Protein AF-A0A6P8YPR0-F1 (afdb_monomer_lite)

Secondary structure (DSSP, 8-state):
------------------------------PPPPP-SS-EE-B---SGGG-BTTB-EEEEEEEEEEETTEEEEEEEEEE-TTSSSEEE-GGGT-TTSPPTTTS-GGGTEEEEEEEE-HHHHHH-TT-EE-HHHHHHHHHHH-PPPTTEEEEEE-S-TTSTT-TTTSS-----S------PPPPPEE-HHHHHHHHHHT-EEEEEESSS-SBPBTBPTTT--HHHHHHHHTT-EEEESB---S---SSSEEEEEE----TT-SEEE-EEEEESSPPPPPHHHHHT-----------------S----

Structure (mmCIF, N/CA/C/O backbone):
data_AF-A0A6P8YPR0-F1
#
_entry.id   AF-A0A6P8YPR0-F1
#
loop_
_atom_site.group_PDB
_atom_site.id
_atom_site.type_symbol
_atom_site.label_atom_id
_atom_site.label_alt_id
_atom_site.label_comp_id
_atom_site.label_asym_id
_atom_site.label_entity_id
_atom_site.label_seq_id
_atom_site.pdbx_PDB_ins_code
_atom_site.Cartn_x
_atom_site.Cartn_y
_atom_site.Cartn_z
_atom_site.occupancy
_atom_site.B_iso_or_equiv
_atom_site.auth_seq_id
_atom_site.auth_comp_id
_atom_site.auth_asym_id
_atom_site.auth_atom_id
_atom_site.pdbx_PDB_model_num
ATOM 1 N N . MET A 1 1 ? -20.653 -89.313 17.704 1.00 40.91 1 MET A N 1
ATOM 2 C CA . MET A 1 1 ? -19.415 -88.944 16.978 1.00 40.91 1 MET A CA 1
ATOM 3 C C . MET A 1 1 ? -19.799 -88.277 15.664 1.00 40.91 1 MET A C 1
ATOM 5 O O . MET A 1 1 ? -20.808 -88.663 15.095 1.00 40.91 1 MET A O 1
ATOM 9 N N . LEU A 1 2 ? -18.978 -87.315 15.232 1.00 34.62 2 LEU A N 1
ATOM 10 C CA . LEU A 1 2 ? -19.110 -86.387 14.093 1.00 34.62 2 LEU A CA 1
ATOM 11 C C . LEU A 1 2 ? -19.888 -85.082 14.338 1.00 34.62 2 LEU A C 1
ATOM 13 O O . LEU A 1 2 ? -21.090 -84.958 14.132 1.00 34.62 2 LEU A O 1
ATOM 17 N N . VAL A 1 3 ? -19.083 -84.093 14.728 1.00 32.84 3 VAL A N 1
ATOM 18 C CA . VAL A 1 3 ? -19.295 -82.645 14.687 1.00 32.84 3 VAL A CA 1
ATOM 19 C C . VAL A 1 3 ? -19.369 -82.176 13.227 1.00 32.84 3 VAL A C 1
ATOM 21 O O . VAL A 1 3 ? -18.512 -82.542 12.423 1.00 32.84 3 VAL A O 1
ATOM 24 N N . LYS A 1 4 ? -20.335 -81.312 12.892 1.00 32.34 4 LYS A N 1
ATOM 25 C CA . LYS A 1 4 ? -20.278 -80.448 11.702 1.00 32.34 4 LYS A CA 1
ATOM 26 C C . LYS A 1 4 ? -20.485 -78.996 12.120 1.00 32.34 4 LYS A C 1
ATOM 28 O O . LYS A 1 4 ? -21.457 -78.657 12.784 1.00 32.34 4 LYS A O 1
ATOM 33 N N . TRP A 1 5 ? -19.506 -78.186 11.743 1.00 34.19 5 TRP A N 1
ATOM 34 C CA . TRP A 1 5 ? -19.363 -76.766 12.022 1.00 34.19 5 TRP A CA 1
ATOM 35 C C . TRP A 1 5 ? -20.338 -75.939 11.176 1.00 34.19 5 TRP A C 1
ATOM 37 O O . TRP A 1 5 ? -20.430 -76.154 9.968 1.00 34.19 5 TRP A O 1
ATOM 47 N N . ALA A 1 6 ? -21.021 -74.973 11.793 1.00 39.88 6 ALA A N 1
ATOM 48 C CA . ALA A 1 6 ? -21.781 -73.939 11.096 1.00 39.88 6 ALA A CA 1
ATOM 49 C C . ALA A 1 6 ? -20.964 -72.636 11.085 1.00 39.88 6 ALA A C 1
ATOM 51 O O . ALA A 1 6 ? -20.666 -72.068 12.134 1.00 39.88 6 ALA A O 1
ATOM 52 N N . LEU A 1 7 ? -20.581 -72.188 9.889 1.00 35.12 7 LEU A N 1
ATOM 53 C CA . LEU A 1 7 ? -19.994 -70.873 9.627 1.00 35.12 7 LEU A CA 1
ATOM 54 C C . LEU A 1 7 ? -21.115 -69.825 9.642 1.00 35.12 7 LEU A C 1
ATOM 56 O O . LEU A 1 7 ? -21.973 -69.831 8.761 1.00 35.12 7 LEU A O 1
ATOM 60 N N . LEU A 1 8 ? -21.106 -68.924 10.627 1.00 35.44 8 LEU A N 1
ATOM 61 C CA . LEU A 1 8 ? -21.977 -67.750 10.650 1.00 35.44 8 LEU A CA 1
ATOM 62 C C . LEU A 1 8 ? -21.239 -66.583 9.977 1.00 35.44 8 LEU A C 1
ATOM 64 O O . LEU A 1 8 ? -20.250 -66.075 10.504 1.00 35.44 8 LEU A O 1
ATOM 68 N N . GLY A 1 9 ? -21.692 -66.189 8.787 1.00 32.72 9 GLY A N 1
ATOM 69 C CA . GLY A 1 9 ? -21.196 -65.004 8.091 1.00 32.72 9 GLY A CA 1
ATOM 70 C C . GLY A 1 9 ? -21.669 -63.727 8.785 1.00 32.72 9 GLY A C 1
ATOM 71 O O . GLY A 1 9 ? -22.869 -63.501 8.911 1.00 32.72 9 GLY A O 1
ATOM 72 N N . LEU A 1 10 ? -20.731 -62.883 9.221 1.00 33.06 10 LEU A N 1
ATOM 73 C CA . LEU A 1 10 ? -21.029 -61.521 9.662 1.00 33.06 10 LEU A CA 1
ATOM 74 C C . LEU A 1 10 ? -21.180 -60.621 8.425 1.00 33.06 10 LEU A C 1
ATOM 76 O O . LEU A 1 10 ? -20.201 -60.308 7.749 1.00 33.06 10 LEU A O 1
ATOM 80 N N . SER A 1 11 ? -22.403 -60.186 8.132 1.00 32.81 11 SER A N 1
ATOM 81 C CA . SER A 1 11 ? -22.661 -59.093 7.194 1.00 32.81 11 SER A CA 1
ATOM 82 C C . SER A 1 11 ? -22.346 -57.754 7.871 1.00 32.81 11 SER A C 1
ATOM 84 O O . SER A 1 11 ? -23.050 -57.352 8.799 1.00 32.81 11 SER A O 1
ATOM 86 N N . LEU A 1 12 ? -21.311 -57.047 7.408 1.00 34.97 12 LEU A N 1
ATOM 87 C CA . LEU A 1 12 ? -21.077 -55.644 7.764 1.00 34.97 12 LEU A CA 1
ATOM 88 C C . LEU A 1 12 ? -22.171 -54.779 7.114 1.00 34.97 12 LEU A C 1
ATOM 90 O O . LEU A 1 12 ? -22.138 -54.514 5.913 1.00 34.97 12 LEU A O 1
ATOM 94 N N . GLY A 1 13 ? -23.151 -54.341 7.902 1.00 32.22 13 GLY A N 1
ATOM 95 C CA . GLY A 1 13 ? -24.084 -53.297 7.488 1.00 32.22 13 GLY A CA 1
ATOM 96 C C . GLY A 1 13 ? -23.375 -51.944 7.458 1.00 32.22 13 GLY A C 1
ATOM 97 O O . GLY A 1 13 ? -22.911 -51.468 8.492 1.00 32.22 13 GLY A O 1
ATOM 98 N N . LEU A 1 14 ? -23.289 -51.312 6.283 1.00 35.06 14 LEU A N 1
ATOM 99 C CA . LEU A 1 14 ? -22.909 -49.903 6.178 1.00 35.06 14 LEU A CA 1
ATOM 100 C C . LEU A 1 14 ? -24.002 -49.040 6.827 1.00 35.06 14 LEU A C 1
ATOM 102 O O . LEU A 1 14 ? -25.058 -48.823 6.234 1.00 35.06 14 LEU A O 1
ATOM 106 N N . LEU A 1 15 ? -23.735 -48.495 8.017 1.00 30.42 15 LEU A N 1
ATOM 107 C CA . LEU A 1 15 ? -24.476 -47.339 8.515 1.00 30.42 15 LEU A CA 1
ATOM 108 C C . LEU A 1 15 ? -24.083 -46.120 7.667 1.00 30.42 15 LEU A C 1
ATOM 110 O O . LEU A 1 15 ? -22.978 -45.588 7.785 1.00 30.42 15 LEU A O 1
ATOM 114 N N . ARG A 1 16 ? -24.996 -45.665 6.804 1.00 35.00 16 ARG A N 1
ATOM 115 C CA . ARG A 1 16 ? -24.941 -44.313 6.240 1.00 35.00 16 ARG A CA 1
ATOM 116 C C . ARG A 1 16 ? -25.175 -43.322 7.380 1.00 35.00 16 ARG A C 1
ATOM 118 O O . ARG A 1 16 ? -26.275 -43.250 7.915 1.00 35.00 16 ARG A O 1
ATOM 125 N N . VAL A 1 17 ? -24.150 -42.554 7.738 1.00 34.22 17 VAL A N 1
ATOM 126 C CA . VAL A 1 17 ? -24.320 -41.343 8.546 1.00 34.22 17 VAL A CA 1
ATOM 127 C C . VAL A 1 17 ? -24.896 -40.270 7.626 1.00 34.22 17 VAL A C 1
ATOM 129 O O . VAL A 1 17 ? -24.197 -39.718 6.778 1.00 34.22 17 VAL A O 1
ATOM 132 N N . GLU A 1 18 ? -26.193 -40.010 7.754 1.00 34.62 18 GLU A N 1
ATOM 133 C CA . GLU A 1 18 ? -26.829 -38.834 7.167 1.00 34.62 18 GLU A CA 1
ATOM 134 C C . GLU A 1 18 ? -26.351 -37.597 7.936 1.00 34.62 18 GLU A C 1
ATOM 136 O O . GLU A 1 18 ? -26.588 -37.454 9.136 1.00 34.62 18 GLU A O 1
ATOM 141 N N . ALA A 1 19 ? -25.624 -36.712 7.251 1.00 37.22 19 ALA A N 1
ATOM 142 C CA . ALA A 1 19 ? -25.196 -35.438 7.805 1.00 37.22 19 ALA A CA 1
ATOM 143 C C . ALA A 1 19 ? -26.434 -34.589 8.133 1.00 37.22 19 ALA A C 1
ATOM 145 O O . ALA A 1 19 ? -27.104 -34.057 7.244 1.00 37.22 19 ALA A O 1
ATOM 146 N N . GLY A 1 20 ? -26.748 -34.478 9.424 1.00 30.84 20 GLY A N 1
ATOM 147 C CA . GLY A 1 20 ? -27.822 -33.632 9.922 1.00 30.84 20 GLY A CA 1
ATOM 148 C C . GLY A 1 20 ? -27.605 -32.179 9.505 1.00 30.84 20 GLY A C 1
ATOM 149 O O . GLY A 1 20 ? -26.600 -31.558 9.850 1.00 30.84 20 GLY A O 1
ATOM 150 N N . ARG A 1 21 ? -28.575 -31.620 8.774 1.00 41.25 21 ARG A N 1
ATOM 151 C CA . ARG A 1 21 ? -28.693 -30.178 8.535 1.00 41.25 21 ARG A CA 1
ATOM 152 C C . ARG A 1 21 ? -28.941 -29.480 9.873 1.00 41.25 21 ARG A C 1
ATOM 154 O O . ARG A 1 21 ? -30.081 -29.381 10.323 1.00 41.25 21 ARG A O 1
ATOM 161 N N . GLY A 1 22 ? -27.875 -28.997 10.504 1.00 32.72 22 GLY A N 1
ATOM 162 C CA . GLY A 1 22 ? -27.975 -28.067 11.622 1.00 32.72 22 GLY A CA 1
ATOM 163 C C . GLY A 1 22 ? -28.687 -26.796 11.162 1.00 32.72 22 GLY A C 1
ATOM 164 O O . GLY A 1 22 ? -28.204 -26.095 10.274 1.00 32.72 22 GLY A O 1
ATOM 165 N N . ARG A 1 23 ? -29.858 -26.512 11.740 1.00 39.75 23 ARG A N 1
ATOM 166 C CA . ARG A 1 23 ? -30.538 -25.223 11.581 1.00 39.75 23 ARG A CA 1
ATOM 167 C C . ARG A 1 23 ? -29.733 -24.175 12.349 1.00 39.75 23 ARG A C 1
ATOM 169 O O . ARG A 1 23 ? -29.888 -24.046 13.558 1.00 39.75 23 ARG A O 1
ATOM 176 N N . GLY A 1 24 ? -28.845 -23.473 11.652 1.00 34.62 24 GLY A N 1
ATOM 177 C CA . GLY A 1 24 ? -28.245 -22.247 12.169 1.00 34.62 24 GLY A CA 1
ATOM 178 C C . GLY A 1 24 ? -29.317 -21.167 12.322 1.00 34.62 24 GLY A C 1
ATOM 179 O O . GLY A 1 24 ? -30.191 -21.040 11.463 1.00 34.62 24 GLY A O 1
ATOM 180 N N . SER A 1 25 ? -29.259 -20.411 13.420 1.00 32.41 25 SER A N 1
ATOM 181 C CA . SER A 1 25 ? -30.021 -19.170 13.597 1.00 32.41 25 SER A CA 1
ATOM 182 C C . SER A 1 25 ? -29.860 -18.260 12.374 1.00 32.41 25 SER A C 1
ATOM 184 O O .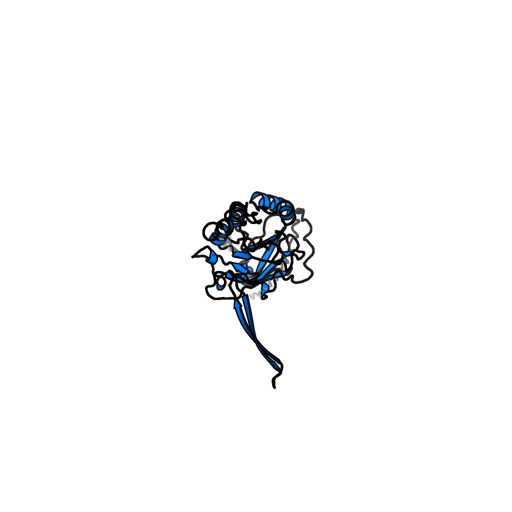 SER A 1 25 ? -28.772 -18.240 11.791 1.00 32.41 25 SER A O 1
ATOM 186 N N . PRO A 1 26 ? -30.892 -17.488 11.985 1.00 32.72 26 PRO A N 1
ATOM 187 C CA . PRO A 1 26 ? -30.780 -16.569 10.866 1.00 32.72 26 PRO A CA 1
ATOM 188 C C . PRO A 1 26 ? -29.752 -15.499 11.233 1.00 32.72 26 PRO A C 1
ATOM 190 O O . PRO A 1 26 ? -30.026 -14.593 12.018 1.00 32.72 26 PRO A O 1
ATOM 193 N N . SER A 1 27 ? -28.542 -15.622 10.687 1.00 39.00 27 SER A N 1
ATOM 194 C CA . SER A 1 27 ? -27.650 -14.481 10.602 1.00 39.00 27 SER A CA 1
ATOM 195 C C . SER A 1 27 ? -28.372 -13.469 9.724 1.00 39.00 27 SER A C 1
ATOM 197 O O . SER A 1 27 ? -28.799 -13.784 8.613 1.00 39.00 27 SER A O 1
ATOM 199 N N . THR A 1 28 ? -28.556 -12.253 10.225 1.00 35.72 28 THR A N 1
ATOM 200 C CA . THR A 1 28 ? -28.900 -11.101 9.394 1.00 35.72 28 THR A CA 1
ATOM 201 C C . THR A 1 28 ? -27.702 -10.830 8.492 1.00 35.72 28 THR A C 1
ATOM 203 O O . THR A 1 28 ? -26.866 -9.972 8.765 1.00 35.72 28 THR A O 1
ATOM 206 N N . THR A 1 29 ? -27.550 -11.659 7.465 1.00 39.34 29 THR A N 1
ATOM 207 C CA . THR A 1 29 ? -26.548 -11.496 6.430 1.00 39.34 29 THR A CA 1
ATOM 208 C C . THR A 1 29 ? -27.110 -10.463 5.479 1.00 39.34 29 THR A C 1
ATOM 210 O O . THR A 1 29 ? -27.992 -10.746 4.672 1.00 39.34 29 THR A O 1
ATOM 213 N N . THR A 1 30 ? -26.606 -9.236 5.593 1.00 41.53 30 THR A N 1
ATOM 214 C CA . THR A 1 30 ? -26.617 -8.310 4.464 1.00 41.53 30 THR A CA 1
ATOM 215 C C . THR A 1 30 ? -26.151 -9.101 3.236 1.00 41.53 30 THR A C 1
ATOM 217 O O . THR A 1 30 ? -25.100 -9.748 3.323 1.00 41.53 30 THR A O 1
ATOM 220 N N . PRO A 1 31 ? -26.931 -9.141 2.140 1.00 44.56 31 PRO A N 1
ATOM 221 C CA . PRO A 1 31 ? -26.568 -9.927 0.972 1.00 44.56 31 PRO A CA 1
ATOM 222 C C . PRO A 1 31 ? -25.177 -9.508 0.498 1.00 44.56 31 PRO A C 1
ATOM 224 O O . PRO A 1 31 ? -24.861 -8.316 0.453 1.00 44.56 31 PRO A O 1
ATOM 227 N N . ALA A 1 32 ? -24.331 -10.499 0.205 1.00 54.94 32 ALA A N 1
ATOM 228 C CA . ALA A 1 32 ? -23.000 -10.237 -0.315 1.00 54.94 32 ALA A CA 1
ATOM 229 C C . ALA A 1 32 ? -23.128 -9.388 -1.593 1.00 54.94 32 ALA A C 1
ATOM 231 O O . ALA A 1 32 ? -24.003 -9.674 -2.418 1.00 54.94 32 ALA A O 1
ATOM 232 N N . PRO A 1 33 ? -22.306 -8.339 -1.753 1.00 58.00 33 PRO A N 1
ATOM 233 C CA . PRO A 1 33 ? -22.345 -7.519 -2.953 1.00 58.00 33 PRO A CA 1
ATOM 234 C C . PRO A 1 33 ? -22.094 -8.384 -4.198 1.00 58.00 33 PRO A C 1
ATOM 236 O O . PRO A 1 33 ? -21.414 -9.414 -4.104 1.00 58.00 33 PRO A O 1
ATOM 239 N N . PRO A 1 34 ? -22.655 -7.996 -5.357 1.00 59.59 34 PRO A N 1
ATOM 240 C CA . PRO A 1 34 ? -22.493 -8.760 -6.581 1.00 59.59 34 PRO A CA 1
ATOM 241 C C . PRO A 1 34 ? -21.001 -8.914 -6.918 1.00 59.59 34 PRO A C 1
ATOM 243 O O . PRO A 1 34 ? -20.215 -7.988 -6.694 1.00 59.59 34 PRO A O 1
ATOM 246 N N . PRO A 1 35 ? -20.590 -10.083 -7.435 1.00 66.25 35 PRO A N 1
ATOM 247 C CA . PRO A 1 35 ? -19.204 -10.313 -7.802 1.00 66.25 35 PRO A CA 1
ATOM 248 C C . PRO A 1 35 ? -18.761 -9.321 -8.890 1.00 66.25 35 PRO A C 1
ATOM 250 O O . PRO A 1 35 ? -19.512 -9.039 -9.821 1.00 66.25 35 PRO A O 1
ATOM 253 N N . LEU A 1 36 ? -17.518 -8.835 -8.792 1.00 74.56 36 LEU A N 1
ATOM 254 C CA . LEU A 1 36 ? -16.825 -8.127 -9.869 1.00 74.56 36 LEU A CA 1
ATOM 255 C C . LEU A 1 36 ? -16.991 -8.870 -11.214 1.00 74.56 36 LEU A C 1
ATOM 257 O O . LEU A 1 36 ? -16.832 -10.096 -11.250 1.00 74.56 36 LEU A O 1
ATOM 261 N N . PRO A 1 37 ? -17.235 -8.145 -12.324 1.00 76.06 37 PRO A N 1
ATOM 262 C CA . PRO A 1 37 ? -17.469 -8.728 -13.652 1.00 76.06 37 PRO A CA 1
ATOM 263 C C . PRO A 1 37 ? -16.225 -9.405 -14.256 1.00 76.06 37 PRO A C 1
ATOM 265 O O . PRO A 1 37 ? -16.311 -10.087 -15.274 1.00 76.06 37 PRO A O 1
ATOM 268 N N . GLY A 1 38 ? -15.062 -9.225 -13.631 1.00 85.88 38 GLY A N 1
ATOM 269 C CA . GLY A 1 38 ? -13.781 -9.801 -14.009 1.00 85.88 38 GLY A CA 1
ATOM 270 C C . GLY A 1 38 ? -12.667 -9.249 -13.117 1.00 85.88 38 GLY A C 1
ATOM 271 O O . GLY A 1 38 ? -12.950 -8.527 -12.157 1.00 85.88 38 GLY A O 1
ATOM 272 N N . PRO A 1 39 ? -11.398 -9.585 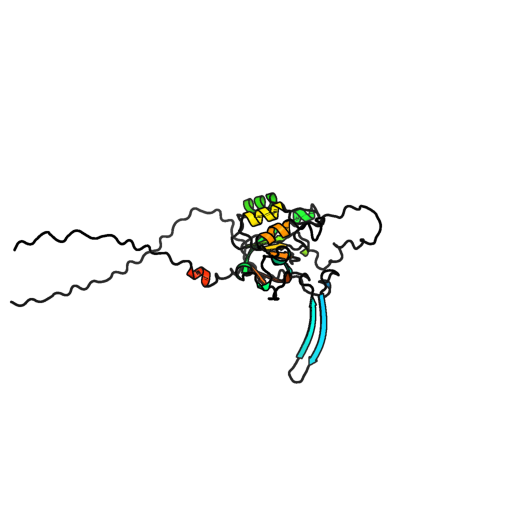-13.401 1.00 92.06 39 PRO A N 1
ATOM 273 C CA . PRO A 1 39 ? -10.270 -8.957 -12.730 1.00 92.06 39 PRO A CA 1
ATOM 274 C C . PRO A 1 39 ? -10.263 -7.440 -12.971 1.00 92.06 39 PRO A C 1
ATOM 276 O O . PRO A 1 39 ? -10.380 -6.997 -14.113 1.00 92.06 39 PRO A O 1
ATOM 279 N N . VAL A 1 40 ? -10.099 -6.657 -11.907 1.00 94.00 40 VAL A N 1
ATOM 280 C CA . VAL A 1 40 ? -9.974 -5.195 -11.958 1.00 94.00 40 VAL A CA 1
ATOM 281 C C . VAL A 1 40 ? -8.529 -4.831 -11.654 1.00 94.00 40 VAL A C 1
ATOM 283 O O . VAL A 1 40 ? -7.994 -5.202 -10.612 1.00 94.00 40 VAL A O 1
ATOM 286 N N . ASP A 1 41 ? -7.882 -4.129 -12.576 1.00 94.56 41 ASP A N 1
ATOM 287 C CA . ASP A 1 41 ? -6.516 -3.652 -12.391 1.00 94.56 41 ASP A CA 1
ATOM 288 C C . ASP A 1 41 ? -6.512 -2.363 -11.567 1.00 94.56 41 ASP A C 1
ATOM 290 O O . ASP A 1 41 ? -7.114 -1.372 -11.975 1.00 94.56 41 ASP A O 1
ATOM 294 N N . LEU A 1 42 ? -5.835 -2.389 -10.418 1.00 95.50 42 LEU A N 1
ATOM 295 C CA . LEU A 1 42 ? -5.715 -1.259 -9.487 1.00 95.50 42 LEU A CA 1
ATOM 296 C C . LEU A 1 42 ? -4.353 -0.566 -9.612 1.00 95.50 42 LEU A C 1
ATOM 298 O O . LEU A 1 42 ? -3.874 0.076 -8.677 1.00 95.50 42 LEU A O 1
ATOM 302 N N . THR A 1 43 ? -3.689 -0.748 -10.751 1.00 93.25 43 THR A N 1
ATOM 303 C CA . THR A 1 43 ? -2.317 -0.300 -10.980 1.00 93.25 43 THR A CA 1
ATOM 304 C C . THR A 1 43 ? -2.301 0.871 -11.948 1.00 93.25 43 THR A C 1
ATOM 306 O O . THR A 1 43 ? -2.798 0.771 -13.069 1.00 93.25 43 THR A O 1
ATOM 309 N N . LEU A 1 44 ? -1.658 1.967 -11.556 1.00 88.62 44 LEU A N 1
ATOM 310 C CA . LEU A 1 44 ? -1.359 3.060 -12.471 1.00 88.62 44 LEU A CA 1
ATOM 311 C C . LEU A 1 44 ? -0.312 2.613 -13.494 1.00 88.62 44 LEU A C 1
ATOM 313 O O . LEU A 1 44 ? 0.657 1.927 -13.158 1.00 88.62 44 LEU A O 1
ATOM 317 N N . ALA A 1 45 ? -0.473 3.052 -14.742 1.00 85.38 45 ALA A N 1
ATOM 318 C CA . ALA A 1 45 ? 0.526 2.812 -15.773 1.00 85.38 45 ALA A CA 1
ATOM 319 C C . ALA A 1 45 ? 1.894 3.358 -15.328 1.00 85.38 45 ALA A C 1
ATOM 321 O O . ALA A 1 45 ? 2.033 4.526 -14.956 1.00 85.38 45 ALA A O 1
ATOM 322 N N . LEU A 1 46 ? 2.915 2.501 -15.375 1.00 83.62 46 LEU A N 1
ATOM 323 C CA . LEU A 1 46 ? 4.293 2.907 -15.142 1.00 83.62 46 LEU A CA 1
ATOM 324 C C . LEU A 1 46 ? 4.844 3.507 -16.442 1.00 83.62 46 LEU A C 1
ATOM 326 O O . LEU A 1 46 ? 5.383 2.804 -17.295 1.00 83.62 46 LEU A O 1
ATOM 330 N N . ASP A 1 47 ? 4.635 4.808 -16.618 1.00 74.62 47 ASP A N 1
ATOM 331 C CA . ASP A 1 47 ? 5.063 5.581 -17.783 1.00 74.62 47 ASP A CA 1
ATOM 332 C C . ASP A 1 47 ? 6.079 6.671 -17.397 1.00 74.62 47 ASP A C 1
ATOM 334 O O . ASP A 1 47 ? 6.447 6.827 -16.234 1.00 74.62 47 ASP A O 1
ATOM 338 N N . ARG A 1 48 ? 6.547 7.472 -18.362 1.00 64.25 48 ARG A N 1
ATOM 339 C CA . ARG A 1 48 ? 7.497 8.569 -18.080 1.00 64.25 48 ARG A CA 1
ATOM 340 C C . ARG A 1 48 ? 6.951 9.600 -17.074 1.00 64.25 48 ARG A C 1
ATOM 342 O O . ARG A 1 48 ? 7.743 10.253 -16.399 1.00 64.25 48 ARG A O 1
ATOM 349 N N . ASN A 1 49 ? 5.630 9.705 -16.923 1.00 62.50 49 ASN A N 1
ATOM 350 C CA . ASN A 1 49 ? 4.947 10.583 -15.968 1.00 62.50 49 ASN A CA 1
ATOM 351 C C . ASN A 1 49 ? 4.752 9.917 -14.591 1.00 62.50 49 ASN A C 1
ATOM 353 O O . ASN A 1 49 ? 4.304 10.566 -13.640 1.00 62.50 49 ASN A O 1
ATOM 357 N N . ALA A 1 50 ? 5.119 8.640 -14.449 1.00 63.28 50 ALA A N 1
ATOM 358 C CA . ALA A 1 50 ? 5.343 7.972 -13.170 1.00 63.28 50 ALA A CA 1
ATOM 359 C C . ALA A 1 50 ? 6.556 8.498 -12.410 1.00 63.28 50 ALA A C 1
ATOM 361 O O . ALA A 1 50 ? 6.713 8.183 -11.231 1.00 63.28 50 ALA A O 1
ATOM 362 N N . SER A 1 51 ? 7.367 9.332 -13.064 1.00 58.44 51 SER A N 1
ATOM 363 C CA . SER A 1 51 ? 8.555 9.916 -12.478 1.00 58.44 51 SER A CA 1
ATOM 364 C C . SER A 1 51 ? 8.256 11.128 -11.587 1.00 58.44 51 SER A C 1
ATOM 366 O O . SER A 1 51 ? 7.491 12.042 -11.906 1.00 58.44 51 SER A O 1
ATOM 368 N N . SER A 1 52 ? 8.913 11.154 -10.436 1.00 64.44 52 SER A N 1
ATOM 369 C CA . SER A 1 52 ? 9.235 12.390 -9.727 1.00 64.44 52 SER A CA 1
ATOM 370 C C . SER A 1 52 ? 10.754 12.511 -9.622 1.00 64.44 52 SER A C 1
ATOM 372 O O . SER A 1 52 ? 11.432 11.496 -9.787 1.00 64.44 52 SER A O 1
ATOM 374 N N . PRO A 1 53 ? 11.314 13.697 -9.325 1.00 59.66 53 PRO A N 1
ATOM 375 C CA . PRO A 1 53 ? 12.750 13.814 -9.063 1.00 59.66 53 PRO A CA 1
ATOM 376 C C . PRO A 1 53 ? 13.248 12.820 -7.998 1.00 59.66 53 PRO A C 1
ATOM 378 O O . PRO A 1 53 ? 14.359 12.317 -8.100 1.00 59.66 53 PRO A O 1
ATOM 381 N N . GLU A 1 54 ? 12.399 12.482 -7.022 1.00 64.38 54 GLU A N 1
ATOM 382 C CA . GLU A 1 54 ? 12.690 11.524 -5.945 1.00 64.38 54 GLU A CA 1
ATOM 383 C C . GLU A 1 54 ? 12.384 10.061 -6.328 1.00 64.38 54 GLU A C 1
ATOM 385 O O . GLU A 1 54 ? 12.849 9.127 -5.682 1.00 64.38 54 GLU A O 1
ATOM 390 N N . GLN A 1 55 ? 11.589 9.838 -7.377 1.00 74.75 55 GLN A N 1
ATOM 391 C CA . GLN A 1 55 ? 11.116 8.520 -7.811 1.00 74.75 55 GLN A CA 1
ATOM 392 C C . GLN A 1 55 ? 11.205 8.415 -9.340 1.00 74.75 55 GLN A C 1
ATOM 394 O O . GLN A 1 55 ? 10.173 8.382 -10.012 1.00 74.75 55 GLN A O 1
ATOM 399 N N . PRO A 1 56 ? 12.414 8.446 -9.926 1.00 78.12 56 PRO A N 1
ATOM 400 C CA . PRO A 1 56 ? 12.570 8.450 -11.373 1.00 78.12 56 PRO A CA 1
ATOM 401 C C . PRO A 1 56 ? 12.093 7.135 -11.996 1.00 78.12 56 PRO A C 1
ATOM 403 O O . PRO A 1 56 ? 12.315 6.055 -11.451 1.00 78.12 56 PRO A O 1
ATOM 406 N N . PHE A 1 57 ? 11.497 7.236 -13.181 1.00 84.50 57 PHE A N 1
ATOM 407 C CA . PHE A 1 57 ? 11.271 6.110 -14.078 1.00 84.50 57 PHE A CA 1
ATOM 408 C C . PHE A 1 57 ? 11.579 6.549 -15.504 1.00 84.50 57 PHE A C 1
ATOM 410 O O . PHE A 1 57 ? 11.028 7.535 -15.998 1.00 84.50 57 PHE A O 1
ATOM 417 N N . THR A 1 58 ? 12.472 5.824 -16.165 1.00 85.81 58 THR A N 1
ATOM 418 C CA . THR A 1 58 ? 12.844 6.066 -17.554 1.00 85.81 58 THR A CA 1
ATOM 419 C C . THR A 1 58 ? 12.806 4.766 -18.334 1.00 85.81 58 THR A C 1
ATOM 421 O O . THR A 1 58 ? 13.171 3.702 -17.840 1.00 85.81 58 THR A O 1
ATOM 424 N N . VAL A 1 59 ? 12.361 4.869 -19.583 1.00 86.50 59 VAL A N 1
ATOM 425 C CA . VAL A 1 59 ? 12.397 3.775 -20.554 1.00 86.50 59 VAL A CA 1
ATOM 426 C C . VAL A 1 59 ? 13.030 4.302 -21.827 1.00 86.50 59 VAL A C 1
ATOM 428 O O . VAL A 1 59 ? 12.549 5.278 -22.422 1.00 86.50 59 VAL A O 1
ATOM 431 N N . THR A 1 60 ? 14.094 3.631 -22.242 1.00 88.94 60 THR A N 1
ATOM 432 C CA . THR A 1 60 ? 14.825 3.879 -23.477 1.00 88.94 60 THR A CA 1
ATOM 433 C C . THR A 1 60 ? 14.559 2.721 -24.423 1.00 88.94 60 THR A C 1
ATOM 435 O O . THR A 1 60 ? 14.864 1.571 -24.116 1.00 88.94 60 THR A O 1
ATOM 438 N N . LYS A 1 61 ? 13.970 3.025 -25.581 1.00 88.94 61 LYS A N 1
ATOM 439 C CA . LYS A 1 61 ? 13.859 2.072 -26.685 1.00 88.94 61 LYS A CA 1
ATOM 440 C C . LYS A 1 61 ? 15.259 1.876 -27.267 1.00 88.94 61 LYS A C 1
ATOM 442 O O . LYS A 1 61 ? 15.844 2.847 -27.738 1.00 88.94 61 LYS A O 1
ATOM 447 N N . ASN A 1 62 ? 15.774 0.652 -27.234 1.00 89.44 62 ASN A N 1
ATOM 448 C CA . ASN A 1 62 ? 17.112 0.351 -27.741 1.00 89.44 62 ASN A CA 1
ATOM 449 C C . ASN A 1 62 ? 17.047 0.069 -29.246 1.00 89.44 62 ASN A C 1
ATOM 451 O O . ASN A 1 62 ? 17.698 0.748 -30.032 1.00 89.44 62 ASN A O 1
ATOM 455 N N . ALA A 1 63 ? 16.210 -0.887 -29.658 1.00 91.94 63 ALA A N 1
ATOM 456 C CA . ALA A 1 63 ? 15.963 -1.198 -31.062 1.00 91.94 63 ALA A CA 1
ATOM 457 C C . ALA A 1 63 ? 14.572 -1.814 -31.237 1.00 91.94 63 ALA A C 1
ATOM 459 O O . ALA A 1 63 ? 14.128 -2.589 -30.393 1.00 91.94 63 ALA A O 1
ATOM 460 N N . SER A 1 64 ? 13.898 -1.520 -32.349 1.00 94.06 64 SER A N 1
ATOM 461 C CA . SER A 1 64 ? 12.826 -2.395 -32.832 1.00 94.06 64 SER A CA 1
ATOM 462 C C . SER A 1 64 ? 12.870 -2.485 -34.343 1.00 94.06 64 SER A C 1
ATOM 464 O O . SER A 1 64 ? 12.920 -1.450 -35.010 1.00 94.06 64 SER A O 1
ATOM 466 N N . ALA A 1 65 ? 12.846 -3.704 -34.864 1.00 94.81 65 ALA A N 1
ATOM 467 C CA . ALA A 1 65 ? 12.939 -3.965 -36.290 1.00 94.81 65 ALA A CA 1
ATOM 468 C C . ALA A 1 65 ? 12.284 -5.304 -36.644 1.00 94.81 65 ALA A C 1
ATOM 470 O O . ALA A 1 65 ? 12.250 -6.237 -35.835 1.00 94.81 65 ALA A O 1
ATOM 471 N N . TRP A 1 66 ? 11.799 -5.390 -37.881 1.00 95.56 66 TRP A N 1
ATOM 472 C CA . TRP A 1 66 ? 11.480 -6.658 -38.527 1.00 95.56 66 TRP A CA 1
ATOM 473 C C . TRP A 1 66 ? 12.781 -7.291 -39.021 1.00 95.56 66 TRP A C 1
ATOM 475 O O . TRP A 1 66 ? 13.510 -6.670 -39.791 1.00 95.56 66 TRP A O 1
ATOM 485 N N . GLY A 1 67 ? 13.078 -8.497 -38.548 1.00 91.81 67 GLY A N 1
ATOM 486 C CA . GLY A 1 67 ? 14.172 -9.327 -39.042 1.00 91.81 67 GLY A CA 1
ATOM 487 C C . GLY A 1 67 ? 13.651 -10.564 -39.768 1.00 91.81 67 GLY A C 1
ATOM 488 O O . GLY A 1 67 ? 12.444 -10.769 -39.890 1.00 91.81 67 GLY A O 1
ATOM 489 N N . GLU A 1 68 ? 14.578 -11.419 -40.194 1.00 93.88 68 GLU A N 1
ATOM 490 C CA . GLU A 1 68 ? 14.299 -12.703 -40.857 1.00 93.88 68 GLU A CA 1
ATOM 491 C C . GLU A 1 68 ? 13.297 -13.581 -40.083 1.00 93.88 68 GLU A C 1
ATOM 493 O O . GLU A 1 68 ? 12.462 -14.251 -40.682 1.00 93.88 68 GLU A O 1
ATOM 498 N N . PHE A 1 69 ? 13.318 -13.513 -38.747 1.00 92.31 69 PHE A N 1
ATOM 499 C CA . PHE A 1 69 ? 12.457 -14.304 -37.856 1.00 92.31 69 PHE A CA 1
ATOM 500 C C . PHE A 1 69 ? 11.271 -13.520 -37.270 1.00 92.31 69 PHE A C 1
ATOM 502 O O . PHE A 1 69 ? 10.639 -13.968 -36.314 1.00 92.31 69 PHE A O 1
ATOM 509 N N . GLY A 1 70 ? 10.962 -12.344 -37.823 1.00 95.25 70 GLY A N 1
ATOM 510 C CA . GLY A 1 70 ? 9.830 -11.517 -37.408 1.00 95.25 70 GLY A CA 1
ATOM 511 C C . GLY A 1 70 ? 10.213 -10.282 -36.591 1.00 95.25 70 GLY A C 1
ATOM 512 O O . GLY A 1 70 ? 11.335 -9.776 -36.656 1.00 95.25 70 GLY A O 1
ATOM 513 N N . TRP A 1 71 ? 9.235 -9.741 -35.864 1.00 94.44 71 TRP A N 1
ATOM 514 C CA . TRP A 1 71 ? 9.385 -8.495 -35.113 1.00 94.44 71 TRP A CA 1
ATOM 515 C C . TRP A 1 71 ? 10.168 -8.698 -33.817 1.00 94.44 71 TRP A C 1
ATOM 517 O O . TRP A 1 71 ? 9.816 -9.533 -32.984 1.00 94.44 71 TRP A O 1
ATOM 527 N N . THR A 1 72 ? 11.181 -7.861 -33.606 1.00 94.25 72 THR A N 1
ATOM 528 C CA . THR A 1 72 ? 11.916 -7.784 -32.342 1.00 94.25 72 THR A CA 1
ATOM 529 C C . THR A 1 72 ? 11.856 -6.369 -31.789 1.00 94.25 72 THR A C 1
ATOM 531 O O . THR A 1 72 ? 11.863 -5.389 -32.535 1.00 94.25 72 THR A O 1
ATOM 534 N N . SER A 1 73 ? 11.782 -6.249 -30.464 1.00 93.31 73 SER A N 1
ATOM 535 C CA . SER A 1 73 ? 11.847 -4.967 -29.772 1.00 93.31 73 SER A CA 1
ATOM 536 C C . SER A 1 73 ? 12.582 -5.123 -28.450 1.00 93.31 73 SER A C 1
ATOM 538 O O . SER A 1 73 ? 12.204 -5.945 -27.619 1.00 93.31 73 SER A O 1
ATOM 540 N N . THR A 1 74 ? 13.611 -4.312 -28.244 1.00 93.69 74 THR A N 1
ATOM 541 C CA . THR A 1 74 ? 14.413 -4.274 -27.024 1.00 93.69 74 THR A CA 1
ATOM 542 C C . THR A 1 74 ? 14.366 -2.880 -26.413 1.00 93.69 74 THR A C 1
ATOM 544 O O . THR A 1 74 ? 14.345 -1.858 -27.106 1.00 93.69 74 THR A O 1
ATOM 547 N N . GLN A 1 75 ? 14.338 -2.831 -25.086 1.00 92.19 75 GLN A N 1
ATOM 548 C CA . GLN A 1 75 ? 14.305 -1.590 -24.324 1.00 92.19 75 GLN A CA 1
ATOM 549 C C . GLN A 1 75 ? 15.033 -1.770 -22.996 1.00 92.19 75 GLN A C 1
ATOM 551 O O . GLN A 1 75 ? 15.043 -2.865 -22.434 1.00 92.19 75 GLN A O 1
ATOM 556 N N . THR A 1 76 ? 15.604 -0.682 -22.495 1.00 92.06 76 THR A N 1
ATOM 557 C CA . THR A 1 76 ? 16.178 -0.594 -21.153 1.00 92.06 76 THR A CA 1
ATOM 558 C C . THR A 1 76 ? 15.295 0.308 -20.308 1.00 92.06 76 THR A C 1
ATOM 560 O O . THR A 1 76 ? 14.924 1.397 -20.745 1.00 92.06 76 THR A O 1
ATOM 563 N N . SER A 1 77 ? 14.984 -0.116 -19.087 1.00 88.69 77 SER A N 1
ATOM 564 C CA . SER A 1 77 ? 14.280 0.709 -18.107 1.00 88.69 77 SER A CA 1
ATOM 565 C C . SER A 1 77 ? 15.132 0.935 -16.863 1.00 88.69 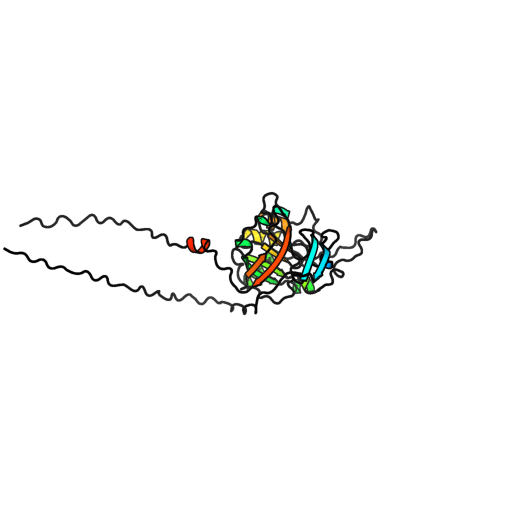77 SER A C 1
ATOM 567 O O . SER A 1 77 ? 15.756 -0.005 -16.373 1.00 88.69 77 SER A O 1
ATOM 569 N N . CYS A 1 78 ? 15.106 2.150 -16.321 1.00 88.00 78 CYS A N 1
ATOM 570 C CA . CYS A 1 78 ? 15.647 2.481 -15.006 1.00 88.00 78 CYS A CA 1
ATOM 571 C C . CYS A 1 78 ? 14.502 2.994 -14.129 1.00 88.00 78 CYS A C 1
ATOM 573 O O . CYS A 1 78 ? 13.727 3.844 -14.565 1.00 88.00 78 CYS A O 1
ATOM 575 N N . SER A 1 79 ? 14.367 2.463 -12.916 1.00 86.56 79 SER A N 1
ATOM 576 C CA . SER A 1 79 ? 13.249 2.775 -12.026 1.00 86.56 79 SER A CA 1
ATOM 577 C C . SER A 1 79 ? 13.717 2.894 -10.587 1.00 86.56 79 SER A C 1
ATOM 579 O O . SER A 1 79 ? 14.438 2.027 -10.097 1.00 86.56 79 SER A O 1
ATOM 581 N N . SER A 1 80 ? 13.218 3.905 -9.881 1.00 87.56 80 SER A N 1
ATOM 582 C CA . SER A 1 80 ? 13.101 3.837 -8.427 1.00 87.56 80 SER A CA 1
ATOM 583 C C . SER A 1 80 ? 12.135 2.718 -8.047 1.00 87.56 80 SER A C 1
ATOM 585 O O . SER A 1 80 ? 11.151 2.467 -8.751 1.00 87.56 80 SER A O 1
ATOM 587 N N . GLY A 1 81 ? 12.384 2.069 -6.910 1.00 87.12 81 GLY A N 1
ATOM 588 C CA . GLY A 1 81 ? 11.454 1.085 -6.364 1.00 87.12 81 GLY A CA 1
ATOM 589 C C . GLY A 1 81 ? 10.113 1.691 -5.918 1.00 87.12 81 GLY A C 1
ATOM 590 O O . GLY A 1 81 ? 9.155 0.955 -5.723 1.00 87.12 81 GLY A O 1
ATOM 591 N N . GLN A 1 82 ? 10.028 3.021 -5.804 1.00 89.38 82 GLN A N 1
ATOM 592 C CA . GLN A 1 82 ? 8.810 3.754 -5.439 1.00 89.38 82 GLN A CA 1
ATOM 593 C C . GLN A 1 82 ? 8.083 4.381 -6.641 1.00 89.38 82 GLN A C 1
ATOM 595 O O . GLN A 1 82 ? 7.162 5.176 -6.464 1.00 89.38 82 GLN A O 1
ATOM 600 N N . ALA A 1 83 ? 8.510 4.093 -7.873 1.00 86.75 83 ALA A N 1
ATOM 601 C CA . ALA A 1 83 ? 7.874 4.664 -9.054 1.00 86.75 83 ALA A CA 1
ATOM 602 C C . ALA A 1 83 ? 6.465 4.083 -9.267 1.00 86.75 83 ALA A C 1
ATOM 604 O O . ALA A 1 83 ? 6.269 2.869 -9.224 1.00 86.75 83 ALA A O 1
ATOM 605 N N . GLY A 1 84 ? 5.490 4.956 -9.546 1.00 88.88 84 GLY A N 1
ATOM 606 C CA . GLY A 1 84 ? 4.104 4.550 -9.807 1.00 88.88 84 GLY A CA 1
ATOM 607 C C . GLY A 1 84 ? 3.435 3.849 -8.618 1.00 88.88 84 GLY A C 1
ATOM 608 O O . GLY A 1 84 ? 3.697 4.183 -7.457 1.00 88.88 84 GLY A O 1
ATOM 609 N N . THR A 1 85 ? 2.542 2.905 -8.924 1.00 93.62 85 THR A N 1
ATOM 610 C CA . THR A 1 85 ? 1.973 1.982 -7.935 1.00 93.62 85 THR A CA 1
ATOM 611 C C . THR A 1 85 ? 3.062 1.034 -7.448 1.00 93.62 85 THR A C 1
ATOM 613 O O . THR A 1 85 ? 3.672 0.312 -8.242 1.00 93.62 85 THR A O 1
ATOM 616 N N . HIS A 1 86 ? 3.324 1.036 -6.146 1.00 95.50 86 HIS A N 1
ATOM 617 C CA . HIS A 1 86 ? 4.432 0.278 -5.571 1.00 95.50 86 HIS A CA 1
ATOM 618 C C . HIS A 1 86 ? 4.084 -0.306 -4.206 1.00 95.50 86 HIS A C 1
ATOM 620 O O . HIS A 1 86 ? 3.207 0.180 -3.492 1.00 95.50 86 HIS A O 1
ATOM 626 N N . MET A 1 87 ? 4.806 -1.366 -3.862 1.00 98.00 87 MET A N 1
ATOM 627 C CA . MET A 1 87 ? 4.834 -1.954 -2.537 1.00 98.00 87 MET A CA 1
ATOM 628 C C . MET A 1 87 ? 5.979 -1.335 -1.736 1.00 98.00 87 MET A C 1
ATOM 630 O O . MET A 1 87 ? 7.105 -1.220 -2.228 1.00 98.00 87 MET A O 1
ATOM 634 N N . GLN A 1 88 ? 5.705 -1.028 -0.473 1.00 97.62 88 GLN A N 1
ATOM 635 C CA . GLN A 1 88 ? 6.725 -0.884 0.556 1.00 97.62 88 GLN A CA 1
ATOM 636 C C . GLN A 1 88 ? 6.646 -2.096 1.482 1.00 97.62 88 GLN A C 1
ATOM 638 O O . GLN A 1 88 ? 5.650 -2.294 2.183 1.00 97.62 88 GLN A O 1
ATOM 643 N N . ALA A 1 89 ? 7.681 -2.932 1.445 1.00 98.25 89 ALA A N 1
ATOM 644 C CA . ALA A 1 89 ? 7.801 -4.064 2.349 1.00 98.25 89 ALA A CA 1
ATOM 645 C C . ALA A 1 89 ? 8.196 -3.571 3.755 1.00 98.25 89 ALA A C 1
ATOM 647 O O . ALA A 1 89 ? 8.757 -2.478 3.873 1.00 98.25 89 ALA A O 1
ATOM 648 N N . PRO A 1 90 ? 7.948 -4.355 4.820 1.00 98.19 90 PRO A N 1
ATOM 649 C CA . PRO A 1 90 ? 8.287 -3.966 6.190 1.00 98.19 90 PRO A CA 1
ATOM 650 C C . PRO A 1 90 ? 9.728 -3.467 6.368 1.00 98.19 90 PRO A C 1
ATOM 652 O O . PRO A 1 90 ? 9.951 -2.493 7.089 1.00 98.19 90 PRO A O 1
ATOM 655 N N . TYR A 1 91 ? 10.689 -4.049 5.637 1.00 97.69 91 TYR A N 1
ATOM 656 C CA . TYR A 1 91 ? 12.096 -3.632 5.640 1.00 97.69 91 TYR A CA 1
ATOM 657 C C . TYR A 1 91 ? 12.319 -2.136 5.359 1.00 97.69 91 TYR A C 1
ATOM 659 O O . TYR A 1 91 ? 13.328 -1.567 5.767 1.00 97.69 91 TYR A O 1
ATOM 667 N N . HIS A 1 92 ? 11.371 -1.467 4.695 1.00 95.06 92 HIS A N 1
ATOM 668 C CA . HIS A 1 92 ? 11.444 -0.035 4.422 1.00 95.06 92 HIS A CA 1
ATOM 669 C C . HIS A 1 92 ? 11.585 0.822 5.689 1.00 95.06 92 HIS A C 1
ATOM 671 O O . HIS A 1 92 ? 12.302 1.821 5.653 1.00 95.06 92 HIS A O 1
ATOM 677 N N . LEU A 1 93 ? 10.944 0.430 6.798 1.00 94.75 93 LEU A N 1
ATOM 678 C CA . LEU A 1 93 ? 10.983 1.167 8.070 1.00 94.75 93 LEU A CA 1
ATOM 679 C C . LEU A 1 93 ? 11.287 0.288 9.296 1.00 94.75 93 LEU A C 1
ATOM 681 O O . LEU A 1 93 ? 11.345 0.811 10.411 1.00 94.75 93 LEU A O 1
ATOM 685 N N . ASN A 1 94 ? 11.505 -1.014 9.094 1.00 95.75 94 ASN A N 1
ATOM 686 C CA . ASN A 1 94 ? 11.847 -1.995 10.119 1.00 95.75 94 ASN A CA 1
ATOM 687 C C . ASN A 1 94 ? 13.060 -2.819 9.662 1.00 95.75 94 ASN A C 1
ATOM 689 O O . ASN A 1 94 ? 12.935 -3.662 8.784 1.00 95.75 94 ASN A O 1
ATOM 693 N N . GLU A 1 95 ? 14.229 -2.628 10.274 1.00 95.94 95 GLU A N 1
ATOM 694 C CA . GLU A 1 95 ? 15.479 -3.290 9.859 1.00 95.94 95 GLU A CA 1
ATOM 695 C C . GLU A 1 95 ? 15.447 -4.830 9.916 1.00 95.94 95 GLU A C 1
ATOM 697 O O . GLU A 1 95 ? 16.239 -5.492 9.243 1.00 95.94 95 GLU A O 1
ATOM 702 N N . HIS A 1 96 ? 14.515 -5.400 10.684 1.00 97.38 96 HIS A N 1
ATOM 703 C CA . HIS A 1 96 ? 14.294 -6.842 10.814 1.00 97.38 96 HIS A CA 1
ATOM 704 C C . HIS A 1 96 ? 13.031 -7.325 10.088 1.00 97.38 96 HIS A C 1
ATOM 706 O O . HIS A 1 96 ? 12.687 -8.506 10.158 1.00 97.38 96 HIS A O 1
ATOM 712 N N . GLY A 1 97 ? 12.322 -6.418 9.416 1.00 97.88 97 GLY A N 1
ATOM 713 C CA . GLY A 1 97 ? 11.123 -6.728 8.655 1.00 97.88 97 GLY A CA 1
ATOM 714 C C . GLY A 1 97 ? 11.436 -7.431 7.336 1.00 97.88 97 GLY A C 1
ATOM 715 O O . GLY A 1 97 ? 12.557 -7.376 6.827 1.00 97.88 97 GLY A O 1
ATOM 716 N N . TRP A 1 98 ? 10.420 -8.063 6.750 1.00 98.62 98 TRP A N 1
ATOM 717 C CA . TRP A 1 98 ? 10.559 -8.687 5.435 1.00 98.62 98 TRP A CA 1
ATOM 718 C C . TRP A 1 98 ? 10.904 -7.674 4.348 1.00 98.62 98 TRP A C 1
ATOM 720 O O . TRP A 1 98 ? 10.316 -6.591 4.255 1.00 98.62 98 TRP A O 1
ATOM 730 N N . LYS A 1 99 ? 11.819 -8.073 3.474 1.00 98.56 99 LYS A N 1
ATOM 731 C CA . LYS A 1 99 ? 12.060 -7.437 2.179 1.00 98.56 99 LYS A CA 1
ATOM 732 C C . LYS A 1 99 ? 11.013 -7.901 1.173 1.00 98.56 99 LYS A C 1
ATOM 734 O O . LYS A 1 99 ? 10.298 -8.875 1.403 1.00 98.56 99 LYS A O 1
ATOM 739 N N . VAL A 1 100 ? 10.926 -7.223 0.033 1.00 98.25 100 VAL A N 1
ATOM 740 C CA . VAL A 1 100 ? 9.947 -7.516 -1.026 1.00 98.25 100 VAL A CA 1
ATOM 741 C C . VAL A 1 100 ? 9.980 -8.990 -1.445 1.00 98.25 100 VAL A C 1
ATOM 743 O O . VAL A 1 100 ? 8.929 -9.599 -1.622 1.00 98.25 100 VAL A O 1
ATOM 746 N N . ASP A 1 101 ? 11.165 -9.588 -1.576 1.00 98.12 101 ASP A N 1
ATOM 747 C CA . ASP A 1 101 ? 11.323 -10.989 -1.977 1.00 98.12 101 ASP A CA 1
ATOM 748 C C . ASP A 1 101 ? 11.078 -12.013 -0.856 1.00 98.12 101 ASP A C 1
ATOM 750 O O . ASP A 1 101 ? 11.022 -13.215 -1.137 1.00 98.12 101 ASP A O 1
ATOM 754 N N . GLU A 1 102 ? 10.921 -11.539 0.381 1.00 98.44 102 GLU A N 1
ATOM 755 C CA . GLU A 1 102 ? 10.751 -12.331 1.602 1.00 98.44 102 GLU A CA 1
ATOM 756 C C . GLU A 1 102 ? 9.298 -12.323 2.114 1.00 98.44 102 GLU A C 1
ATOM 758 O O . GLU A 1 102 ? 8.959 -13.147 2.963 1.00 98.44 102 GLU A O 1
ATOM 763 N N . VAL A 1 103 ? 8.426 -11.440 1.600 1.00 98.25 103 VAL A N 1
ATOM 764 C CA . VAL A 1 103 ? 7.002 -11.415 1.979 1.00 98.25 103 VAL A CA 1
ATOM 765 C C . VAL A 1 103 ? 6.340 -12.757 1.612 1.00 98.25 103 VAL A C 1
ATOM 767 O O . VAL A 1 103 ? 6.378 -13.151 0.441 1.00 98.25 103 VAL A O 1
ATOM 770 N N . PRO A 1 104 ? 5.700 -13.464 2.568 1.00 97.44 104 PRO A N 1
ATOM 771 C CA . PRO A 1 104 ? 5.045 -14.742 2.293 1.00 97.44 104 PRO A CA 1
ATOM 772 C C . PRO A 1 104 ? 3.945 -14.631 1.229 1.00 97.44 104 PRO A C 1
ATOM 774 O O . PRO A 1 104 ? 3.146 -13.692 1.240 1.00 97.44 104 PRO A O 1
ATOM 777 N N . LEU A 1 105 ? 3.858 -15.617 0.329 1.00 95.25 105 LEU A N 1
ATOM 778 C CA . LEU A 1 105 ? 2.900 -15.605 -0.788 1.00 95.25 105 LEU A CA 1
ATOM 779 C C . LEU A 1 105 ? 1.441 -15.589 -0.315 1.00 95.25 105 LEU A C 1
ATOM 781 O O . LEU A 1 105 ? 0.597 -14.952 -0.942 1.00 95.25 105 LEU A O 1
ATOM 785 N N . GLU A 1 106 ? 1.138 -16.239 0.805 1.00 94.50 106 GLU A N 1
ATOM 786 C CA . GLU A 1 106 ? -0.182 -16.218 1.437 1.00 94.50 106 GLU A CA 1
ATOM 787 C C . GLU A 1 106 ? -0.605 -14.826 1.925 1.00 94.50 106 GLU A C 1
ATOM 789 O O . GLU A 1 106 ? -1.791 -14.621 2.159 1.00 94.50 106 GLU A O 1
ATOM 794 N N . ARG A 1 107 ? 0.327 -13.865 2.038 1.00 97.19 107 ARG A N 1
ATOM 795 C CA . ARG A 1 107 ? 0.042 -12.450 2.337 1.00 97.19 107 ARG A CA 1
ATOM 796 C C . ARG A 1 107 ? -0.069 -11.594 1.070 1.00 97.19 107 ARG A C 1
ATOM 798 O O . ARG A 1 107 ? -0.419 -10.421 1.162 1.00 97.19 107 ARG A O 1
ATOM 805 N N . LEU A 1 108 ? 0.212 -12.163 -0.105 1.00 97.25 108 LEU A N 1
ATOM 806 C CA . LEU A 1 108 ? 0.136 -11.506 -1.418 1.00 97.25 108 LEU A CA 1
ATOM 807 C C . LEU A 1 108 ? -1.091 -11.941 -2.239 1.00 97.25 108 LEU A C 1
ATOM 809 O O . LEU A 1 108 ? -1.447 -11.288 -3.218 1.00 97.25 108 LEU A O 1
ATOM 813 N N . LEU A 1 109 ? -1.739 -13.038 -1.838 1.00 96.06 109 LEU A N 1
ATOM 814 C CA . LEU A 1 109 ? -2.968 -13.577 -2.421 1.00 96.06 109 LEU A CA 1
ATOM 815 C C . LEU A 1 109 ? -4.032 -13.665 -1.321 1.00 96.06 109 LEU A C 1
ATOM 817 O O . LEU A 1 109 ? -4.150 -14.684 -0.642 1.00 96.06 109 LEU A O 1
ATOM 821 N N . VAL A 1 110 ? -4.766 -12.575 -1.108 1.00 95.12 110 VAL A N 1
ATOM 822 C CA . VAL A 1 110 ? -5.484 -12.321 0.154 1.00 95.12 110 VAL A CA 1
ATOM 823 C C . VAL A 1 110 ? -6.894 -11.802 -0.067 1.00 95.12 110 VAL A C 1
ATOM 825 O O . VAL A 1 110 ? -7.194 -11.220 -1.108 1.00 95.12 110 VAL A O 1
ATOM 828 N N . ALA A 1 111 ? -7.762 -11.978 0.930 1.00 95.69 111 ALA A N 1
ATOM 829 C CA . ALA A 1 111 ? -9.035 -11.266 0.967 1.00 95.69 111 ALA A CA 1
ATOM 830 C C . ALA A 1 111 ? -8.786 -9.754 1.057 1.00 95.69 111 ALA A C 1
ATOM 832 O O . ALA A 1 111 ? -7.767 -9.316 1.596 1.00 95.69 111 ALA A O 1
ATOM 833 N N . ALA A 1 112 ? -9.722 -8.949 0.564 1.00 95.94 112 ALA A N 1
ATOM 834 C CA . ALA A 1 112 ? -9.603 -7.506 0.653 1.00 95.94 112 ALA A CA 1
ATOM 835 C C . ALA A 1 112 ? -10.901 -6.819 1.057 1.00 95.94 112 ALA A C 1
ATOM 837 O O . ALA A 1 112 ? -12.014 -7.326 0.879 1.00 95.94 112 ALA A O 1
ATOM 838 N N . VAL A 1 113 ? -10.701 -5.652 1.650 1.00 97.19 113 VAL A N 1
ATOM 839 C CA . VAL A 1 113 ? -11.732 -4.754 2.140 1.00 97.19 113 VAL A CA 1
ATOM 840 C C . VAL A 1 113 ? -11.483 -3.388 1.525 1.00 97.19 113 VAL A C 1
ATOM 842 O O . VAL A 1 113 ? -10.342 -2.935 1.514 1.00 97.19 113 VAL A O 1
ATOM 845 N N . LEU A 1 114 ? -12.538 -2.732 1.051 1.00 97.19 114 LEU A N 1
ATOM 846 C CA . LEU A 1 114 ? -12.487 -1.333 0.651 1.00 97.19 114 LEU A CA 1
ATOM 847 C C . LEU A 1 114 ? -13.179 -0.464 1.708 1.00 97.19 114 LEU A C 1
ATOM 849 O O . LEU A 1 114 ? -14.370 -0.625 1.986 1.00 97.19 114 LEU A O 1
ATOM 853 N N . LEU A 1 115 ? -12.419 0.479 2.253 1.00 97.69 115 LEU A N 1
ATOM 854 C CA . LEU A 1 115 ? -12.896 1.621 3.016 1.00 97.69 115 LEU A CA 1
ATOM 855 C C . LEU A 1 115 ? -12.835 2.854 2.109 1.00 97.69 115 LEU A C 1
ATOM 857 O O . LEU A 1 115 ? -11.752 3.307 1.751 1.00 97.69 115 LEU A O 1
ATOM 861 N N . ASP A 1 116 ? -13.986 3.396 1.733 1.00 96.31 116 ASP A N 1
ATOM 862 C CA . ASP A 1 116 ? -14.049 4.634 0.957 1.00 96.31 116 ASP A CA 1
ATOM 863 C C . ASP A 1 116 ? -14.270 5.824 1.894 1.00 96.31 116 ASP A C 1
ATOM 865 O O . ASP A 1 116 ? -15.240 5.822 2.652 1.00 96.31 116 ASP A O 1
ATOM 869 N N . VAL A 1 117 ? -13.350 6.792 1.858 1.00 95.88 117 VAL A N 1
ATOM 870 C CA . VAL A 1 117 ? -13.418 8.063 2.601 1.00 95.88 117 VAL A CA 1
ATOM 871 C C . VAL A 1 117 ? -13.305 9.276 1.671 1.00 95.88 117 VAL A C 1
ATOM 873 O O . VAL A 1 117 ? -12.959 10.382 2.091 1.00 95.88 117 VAL A O 1
ATOM 876 N N . SER A 1 118 ? -13.549 9.081 0.373 1.00 93.06 118 SER A N 1
ATOM 877 C CA . SER A 1 118 ? -13.411 10.130 -0.641 1.00 93.06 118 SER A CA 1
ATOM 878 C C . SER A 1 118 ? -14.381 11.294 -0.420 1.00 93.06 118 SER A C 1
ATOM 880 O O . SER A 1 118 ? -14.032 12.442 -0.695 1.00 93.06 118 SER A O 1
ATOM 882 N N . ALA A 1 119 ? -15.569 11.035 0.134 1.00 92.38 119 ALA A N 1
ATOM 883 C CA . ALA A 1 119 ? -16.537 12.074 0.477 1.00 92.38 119 ALA A CA 1
ATOM 884 C C . ALA A 1 119 ? -16.050 12.946 1.648 1.00 92.38 119 ALA A C 1
ATOM 886 O O . ALA A 1 119 ? -16.167 14.172 1.610 1.00 92.38 119 ALA A O 1
ATOM 887 N N . GLU A 1 120 ? -15.457 12.328 2.668 1.00 93.25 120 GLU A N 1
ATOM 888 C CA . GLU A 1 120 ? -14.860 13.004 3.814 1.00 93.25 120 GLU A CA 1
ATOM 889 C C . GLU A 1 120 ? -13.662 13.857 3.387 1.00 93.25 120 GLU A C 1
ATOM 891 O O . GLU A 1 120 ? -13.527 14.991 3.847 1.00 93.25 120 GLU A O 1
ATOM 896 N N . VAL A 1 121 ? -12.840 13.358 2.460 1.00 90.62 121 VAL A N 1
ATOM 897 C CA . VAL A 1 121 ? -11.731 14.117 1.861 1.00 90.62 121 VAL A CA 1
ATOM 898 C C . VAL A 1 121 ? -12.241 15.274 1.000 1.00 90.62 121 VAL A C 1
ATOM 900 O O . VAL A 1 121 ? -11.688 16.371 1.057 1.00 90.62 121 VAL A O 1
ATOM 903 N N . ALA A 1 122 ? -13.309 15.073 0.223 1.00 88.06 122 ALA A N 1
ATOM 904 C CA . ALA A 1 122 ? -13.915 16.139 -0.575 1.00 88.06 122 ALA A CA 1
ATOM 905 C C . ALA A 1 122 ? -14.466 17.276 0.305 1.00 88.06 122 ALA A C 1
ATOM 907 O O . ALA A 1 122 ? -14.388 18.444 -0.076 1.00 88.06 122 ALA A O 1
ATOM 908 N N . ALA A 1 123 ? -14.984 16.946 1.493 1.00 89.06 123 ALA A N 1
ATOM 909 C CA . ALA A 1 123 ? -15.422 17.924 2.487 1.00 89.06 123 ALA A CA 1
ATOM 910 C C . ALA A 1 123 ? -14.251 18.547 3.271 1.00 89.06 123 ALA A C 1
ATOM 912 O O . ALA A 1 123 ? -14.316 19.714 3.663 1.00 89.06 123 ALA A O 1
ATOM 913 N N . ASN A 1 124 ? -13.183 17.782 3.503 1.00 86.38 124 ASN A N 1
ATOM 914 C CA . ASN A 1 124 ? -11.992 18.204 4.223 1.00 86.38 124 ASN A CA 1
ATOM 915 C C . ASN A 1 124 ? -10.723 17.638 3.566 1.00 86.38 124 ASN A C 1
ATOM 917 O O . ASN A 1 124 ? -10.323 16.506 3.833 1.00 86.38 124 ASN A O 1
ATOM 921 N N . GLY A 1 125 ? -10.029 18.464 2.777 1.00 83.19 125 GLY A N 1
ATOM 922 C CA . GLY A 1 125 ? -8.819 18.053 2.053 1.00 83.19 125 GLY A CA 1
ATOM 923 C C . GLY A 1 125 ? -7.662 17.563 2.936 1.00 83.19 125 GLY A C 1
ATOM 924 O O . GLY A 1 125 ? -6.729 16.967 2.412 1.00 83.19 125 GLY A O 1
ATOM 925 N N . SER A 1 126 ? -7.721 17.772 4.256 1.00 85.81 126 SER A N 1
ATOM 926 C CA . SER A 1 126 ? -6.763 17.257 5.240 1.00 85.81 126 SER A CA 1
ATOM 927 C C . SER A 1 126 ? -7.310 16.119 6.103 1.00 85.81 126 SER A C 1
ATOM 929 O O . SER A 1 126 ? -6.830 15.897 7.217 1.00 85.81 126 SER A O 1
ATOM 931 N N . PHE A 1 127 ? -8.334 15.407 5.624 1.00 90.56 127 PHE A N 1
ATOM 932 C CA . PHE A 1 127 ? -8.995 14.348 6.377 1.00 90.56 127 PHE A CA 1
ATOM 933 C C . PHE A 1 127 ? -8.003 13.309 6.921 1.00 90.56 127 PHE A C 1
ATOM 935 O O . PHE A 1 127 ? -7.269 12.653 6.180 1.00 90.56 127 PHE A O 1
ATOM 942 N N . LEU A 1 128 ? -8.008 13.151 8.244 1.00 93.00 128 LEU A N 1
ATOM 943 C CA . LEU A 1 128 ? -7.163 12.203 8.954 1.00 93.00 128 LEU A CA 1
ATOM 944 C C . LEU A 1 128 ? -8.005 11.004 9.394 1.00 93.00 128 LEU A C 1
ATOM 946 O O . LEU A 1 128 ? -8.869 11.128 10.264 1.00 93.00 128 LEU A O 1
ATOM 950 N N . LEU A 1 129 ? -7.717 9.831 8.834 1.00 95.81 129 LEU A N 1
ATOM 951 C CA . LEU A 1 129 ? -8.372 8.589 9.223 1.00 95.81 129 LEU A CA 1
ATOM 952 C C . LEU A 1 129 ? -7.895 8.156 10.619 1.00 95.81 129 LEU A C 1
ATOM 954 O O . LEU A 1 129 ? -6.697 7.989 10.875 1.00 95.81 129 LEU A O 1
ATOM 958 N N . THR A 1 130 ? -8.844 7.940 11.527 1.00 96.94 130 THR A N 1
ATOM 959 C CA . THR A 1 130 ? -8.595 7.586 12.938 1.00 96.94 130 THR A CA 1
ATOM 960 C C . THR A 1 130 ? -9.105 6.189 13.279 1.00 96.94 130 THR A C 1
ATOM 962 O O . THR A 1 130 ? -9.857 5.590 12.511 1.00 96.94 130 THR A O 1
ATOM 965 N N . ALA A 1 131 ? -8.710 5.669 14.445 1.00 97.56 131 ALA A N 1
ATOM 966 C CA . ALA A 1 131 ? -9.234 4.404 14.960 1.00 97.56 131 ALA A CA 1
ATOM 967 C C . ALA A 1 131 ? -10.768 4.424 15.091 1.00 97.56 131 ALA A C 1
ATOM 969 O O . ALA A 1 131 ? -11.422 3.455 14.722 1.00 97.56 131 ALA A O 1
ATOM 970 N N . ASP A 1 132 ? -11.356 5.545 15.518 1.00 98.19 132 ASP A N 1
ATOM 971 C CA . ASP A 1 132 ? -12.814 5.674 15.648 1.00 98.19 132 ASP A CA 1
ATOM 972 C C . ASP A 1 132 ? -13.538 5.524 14.306 1.00 98.19 132 ASP A C 1
ATOM 974 O O . ASP A 1 132 ? -14.586 4.879 14.243 1.00 98.19 132 ASP A O 1
ATOM 978 N N . HIS A 1 133 ? -12.960 6.051 13.220 1.00 98.06 133 HIS A N 1
ATOM 979 C CA . HIS A 1 133 ? -13.494 5.853 11.872 1.00 98.06 133 HIS A CA 1
ATOM 980 C C . HIS A 1 133 ? -13.473 4.369 11.472 1.00 98.06 133 HIS A C 1
ATOM 982 O O . HIS A 1 133 ? -14.467 3.859 10.955 1.00 98.06 133 HIS A O 1
ATOM 988 N N . LEU A 1 134 ? -12.378 3.654 11.764 1.00 97.94 134 LEU A N 1
ATOM 989 C CA . LEU A 1 134 ? -12.269 2.211 11.509 1.00 97.94 134 LEU A CA 1
ATOM 990 C C . LEU A 1 134 ? -13.303 1.418 12.320 1.00 97.94 134 LEU A C 1
ATOM 992 O O . LEU A 1 134 ? -14.025 0.593 11.764 1.00 97.94 134 LEU A O 1
ATOM 996 N N . ILE A 1 135 ? -13.439 1.723 13.611 1.00 97.56 135 ILE A N 1
ATOM 997 C CA . ILE A 1 135 ? -14.412 1.085 14.507 1.00 97.56 135 ILE A CA 1
ATOM 998 C C . ILE A 1 135 ? -15.846 1.338 14.021 1.00 97.56 135 ILE A C 1
ATOM 1000 O O . ILE A 1 135 ? -16.680 0.429 14.031 1.00 97.56 135 ILE A O 1
ATOM 1004 N N . ALA A 1 136 ? -16.160 2.563 13.592 1.00 97.38 136 ALA A N 1
ATOM 1005 C CA . ALA A 1 136 ? -17.467 2.900 13.038 1.00 97.38 136 ALA A CA 1
ATOM 1006 C C . ALA A 1 136 ? -17.752 2.121 11.745 1.00 97.38 136 ALA A C 1
ATOM 1008 O O . ALA A 1 136 ? -18.858 1.601 11.565 1.00 97.38 136 ALA A O 1
ATOM 1009 N N . TRP A 1 137 ? -16.748 1.979 10.878 1.00 96.38 137 TRP A N 1
ATOM 1010 C CA . TRP A 1 137 ? -16.868 1.187 9.662 1.00 96.38 137 TRP A CA 1
ATOM 1011 C C . TRP A 1 137 ? -17.102 -0.300 9.966 1.00 96.38 137 TRP A C 1
ATOM 1013 O O . TRP A 1 137 ? -18.032 -0.895 9.417 1.00 96.38 137 TRP A O 1
ATOM 1023 N N . GLU A 1 138 ? -16.348 -0.895 10.896 1.00 95.31 138 GLU A N 1
ATOM 1024 C CA . GLU A 1 138 ? -16.524 -2.298 11.301 1.00 95.31 138 GLU A CA 1
ATOM 1025 C C . GLU A 1 138 ? -17.904 -2.557 11.925 1.00 95.31 138 GLU A C 1
ATOM 1027 O O . GLU A 1 138 ? -18.503 -3.604 11.678 1.00 95.31 138 GLU A O 1
ATOM 1032 N N . LYS A 1 139 ? -18.470 -1.596 12.668 1.00 96.25 139 LYS A N 1
ATOM 1033 C CA . LYS A 1 139 ? -19.850 -1.697 13.184 1.00 96.25 139 LYS A CA 1
ATOM 1034 C C . LYS A 1 139 ? -20.888 -1.784 12.062 1.00 96.25 139 LYS A C 1
ATOM 1036 O O . LYS A 1 139 ? -21.878 -2.496 12.208 1.00 96.25 139 LYS A O 1
ATOM 1041 N N . LYS A 1 140 ? -20.672 -1.073 10.952 1.00 94.81 140 LYS A N 1
ATOM 1042 C CA . LYS A 1 140 ? -21.596 -1.028 9.807 1.00 94.81 140 LYS A CA 1
ATOM 1043 C C . LYS A 1 140 ? -21.410 -2.204 8.844 1.00 94.81 140 LYS A C 1
ATOM 1045 O O . LYS A 1 140 ? -22.387 -2.709 8.298 1.00 94.81 140 LYS A O 1
ATOM 1050 N N . HIS A 1 141 ? -20.169 -2.632 8.622 1.00 92.38 141 HIS A N 1
ATOM 1051 C CA . HIS A 1 141 ? -19.808 -3.604 7.584 1.00 92.38 141 HIS A CA 1
ATOM 1052 C C . HIS A 1 141 ? -19.364 -4.968 8.143 1.00 92.38 141 HIS A C 1
ATOM 1054 O O . HIS A 1 141 ? -19.061 -5.888 7.376 1.00 92.38 141 HIS A O 1
ATOM 1060 N N . GLY A 1 142 ? -19.316 -5.121 9.468 1.00 93.31 142 GLY A N 1
ATOM 1061 C CA . GLY A 1 142 ? -18.724 -6.258 10.172 1.00 93.31 142 GLY A CA 1
ATOM 1062 C C . GLY A 1 142 ? -17.198 -6.149 10.277 1.00 93.31 142 GLY A C 1
ATOM 1063 O O . GLY A 1 142 ? -16.569 -5.366 9.562 1.00 93.31 142 GLY A O 1
ATOM 1064 N N . GLY A 1 143 ? -16.590 -6.991 11.114 1.00 93.12 143 GLY A N 1
ATOM 1065 C CA . GLY A 1 143 ? -15.138 -6.996 11.326 1.00 93.12 143 GLY A CA 1
ATOM 1066 C C . GLY A 1 143 ? -14.319 -7.322 10.072 1.00 93.12 143 GLY A C 1
ATOM 1067 O O . GLY A 1 143 ? -14.829 -7.894 9.095 1.00 93.12 143 GLY A O 1
ATOM 1068 N N . LEU A 1 144 ? -13.040 -6.952 10.094 1.00 94.69 144 LEU A N 1
ATOM 1069 C CA . LEU A 1 144 ? -12.090 -7.279 9.026 1.00 94.69 144 LEU A CA 1
ATOM 1070 C C . LEU A 1 144 ? -11.847 -8.805 8.946 1.00 94.69 144 LEU A C 1
ATOM 1072 O O . LEU A 1 144 ? -11.773 -9.457 9.991 1.00 94.69 144 LEU A O 1
ATOM 1076 N N . PRO A 1 145 ? -11.740 -9.408 7.746 1.00 93.94 145 PRO A N 1
ATOM 1077 C CA . PRO A 1 145 ? -11.342 -10.810 7.607 1.00 93.94 145 PRO A CA 1
ATOM 1078 C C . PRO A 1 145 ? -9.893 -11.030 8.049 1.00 93.94 145 PRO A C 1
ATOM 1080 O O . PRO A 1 145 ? -9.055 -10.143 7.880 1.00 93.94 145 PRO A O 1
ATOM 1083 N N . ASP A 1 146 ? -9.585 -12.221 8.558 1.00 94.00 146 ASP A N 1
ATOM 1084 C CA . ASP A 1 146 ? -8.203 -12.603 8.857 1.00 94.00 146 ASP A CA 1
ATOM 1085 C C . ASP A 1 146 ? -7.376 -12.691 7.568 1.00 94.00 146 ASP A C 1
ATOM 1087 O O . ASP A 1 146 ? -7.887 -13.083 6.514 1.00 94.00 146 ASP A O 1
ATOM 1091 N N . ASN A 1 147 ? -6.090 -12.350 7.665 1.00 94.75 147 ASN A N 1
ATOM 1092 C CA . ASN A 1 147 ? -5.151 -12.341 6.545 1.00 94.75 147 ASN A CA 1
ATOM 1093 C C . ASN A 1 147 ? -5.671 -11.530 5.340 1.00 94.75 147 ASN A C 1
ATOM 1095 O O . ASN A 1 147 ? -5.726 -12.027 4.213 1.00 94.75 147 ASN A O 1
ATOM 1099 N N . SER A 1 148 ? -6.104 -10.291 5.594 1.00 97.12 148 SER A N 1
ATOM 1100 C CA . SER A 1 148 ? -6.683 -9.413 4.573 1.00 97.12 148 SER A CA 1
ATOM 1101 C C . SER A 1 148 ? -5.867 -8.151 4.316 1.00 97.12 148 SER A C 1
ATOM 1103 O O . SER A 1 148 ? -5.034 -7.739 5.123 1.00 97.12 148 SER A O 1
ATOM 1105 N N . VAL A 1 149 ? -6.115 -7.520 3.172 1.00 98.62 149 VAL A N 1
ATOM 1106 C CA . VAL A 1 149 ? -5.636 -6.169 2.874 1.00 98.62 149 VAL A CA 1
ATOM 1107 C C . VAL A 1 149 ? -6.778 -5.174 3.018 1.00 98.62 149 VAL A C 1
ATOM 1109 O O . VAL A 1 149 ? -7.864 -5.375 2.470 1.00 98.62 149 VAL A O 1
ATOM 1112 N N . LEU A 1 150 ? -6.510 -4.079 3.727 1.00 98.62 150 LEU A N 1
ATOM 1113 C CA . LEU A 1 150 ? -7.403 -2.929 3.787 1.00 98.62 150 LEU A CA 1
ATOM 1114 C C . LEU A 1 150 ? -6.992 -1.919 2.712 1.00 98.62 150 LEU A C 1
ATOM 1116 O O . LEU A 1 150 ? -5.922 -1.321 2.800 1.00 98.62 150 LEU A O 1
ATOM 1120 N N . LEU A 1 151 ? -7.843 -1.728 1.710 1.00 98.56 151 LEU A N 1
ATOM 1121 C CA . LEU A 1 151 ? -7.752 -0.636 0.749 1.00 98.56 151 LEU A CA 1
ATOM 1122 C C . LEU A 1 151 ? -8.510 0.574 1.289 1.00 98.56 151 LEU A C 1
ATOM 1124 O O . LEU A 1 151 ? -9.639 0.430 1.756 1.00 98.56 151 LEU A O 1
ATOM 1128 N N . ILE A 1 152 ? -7.908 1.755 1.202 1.00 98.06 152 ILE A N 1
ATOM 1129 C CA . ILE A 1 152 ? -8.503 3.013 1.641 1.00 98.06 152 ILE A CA 1
ATOM 1130 C C . ILE A 1 152 ? -8.507 3.969 0.450 1.00 98.06 152 ILE A C 1
ATOM 1132 O O . ILE A 1 152 ? -7.446 4.376 -0.027 1.00 98.06 152 ILE A O 1
ATOM 1136 N N . ASN A 1 153 ? -9.701 4.299 -0.036 1.00 96.56 153 ASN A N 1
ATOM 1137 C CA . ASN A 1 153 ? -9.897 5.241 -1.131 1.00 96.56 153 ASN A CA 1
ATOM 1138 C C . ASN A 1 153 ? -10.061 6.656 -0.569 1.00 96.56 153 ASN A C 1
ATOM 1140 O O . ASN A 1 153 ? -11.096 6.973 0.018 1.00 96.56 153 ASN A O 1
ATOM 1144 N N . PHE A 1 154 ? -9.046 7.500 -0.754 1.00 93.75 154 PHE A N 1
ATOM 1145 C CA . PHE A 1 154 ? -9.104 8.925 -0.426 1.00 93.75 154 PHE A CA 1
ATOM 1146 C C . PHE A 1 154 ? -9.618 9.774 -1.603 1.00 93.75 154 PHE A C 1
ATOM 1148 O O . PHE A 1 154 ? -9.813 10.979 -1.449 1.00 93.75 154 PHE A O 1
ATOM 1155 N N . GLY A 1 155 ? -9.859 9.174 -2.775 1.00 90.62 155 GLY A N 1
ATOM 1156 C CA . GLY A 1 155 ? -10.413 9.845 -3.954 1.00 90.62 155 GLY A CA 1
ATOM 1157 C C . GLY A 1 155 ? -9.387 10.624 -4.786 1.00 90.62 155 GLY A C 1
ATOM 1158 O O . GLY A 1 155 ? -9.755 11.394 -5.678 1.00 90.62 155 GLY A O 1
ATOM 1159 N N . THR A 1 156 ? -8.088 10.443 -4.545 1.00 79.69 156 THR A N 1
ATOM 1160 C CA . THR A 1 156 ? -7.025 11.114 -5.309 1.00 79.69 156 THR A CA 1
ATOM 1161 C C . THR A 1 156 ? -6.771 10.456 -6.661 1.00 79.69 156 THR A C 1
ATOM 1163 O O . THR A 1 156 ? -6.353 11.133 -7.602 1.00 79.69 156 THR A O 1
ATOM 1166 N N . SER A 1 157 ? -7.084 9.167 -6.798 1.00 65.88 157 SER A N 1
ATOM 1167 C CA . SER A 1 157 ? -6.918 8.403 -8.044 1.00 65.88 157 SER A CA 1
ATOM 1168 C C . SER A 1 157 ? -7.914 8.779 -9.156 1.00 65.88 157 SER A C 1
ATOM 1170 O O . SER A 1 157 ? -7.581 8.657 -10.334 1.00 65.88 157 SER A O 1
ATOM 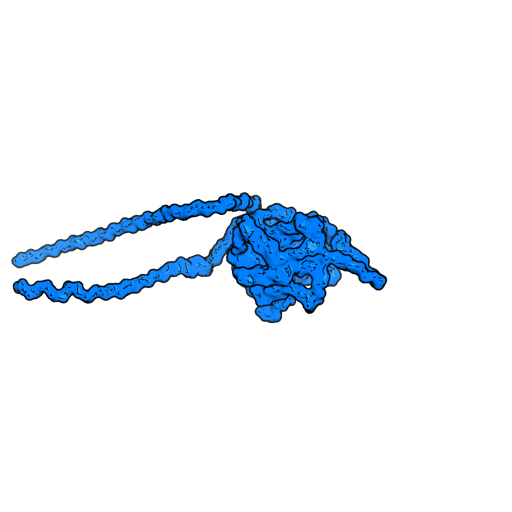1172 N N . ALA A 1 158 ? -9.083 9.339 -8.817 1.00 53.97 158 ALA A N 1
ATOM 1173 C CA . ALA A 1 158 ? -10.075 9.825 -9.787 1.00 53.97 158 ALA A CA 1
ATOM 1174 C C . ALA A 1 158 ? -9.616 11.064 -10.587 1.00 53.97 158 ALA A C 1
ATOM 1176 O O . ALA A 1 158 ? -10.125 11.325 -11.676 1.00 53.97 158 ALA A O 1
ATOM 1177 N N . HIS A 1 159 ? -8.607 11.801 -10.108 1.00 49.47 159 HIS A N 1
ATOM 1178 C CA . HIS A 1 159 ? -8.056 12.991 -10.777 1.00 49.47 159 HIS A CA 1
ATOM 1179 C C . HIS A 1 159 ? -7.046 12.636 -11.885 1.00 49.47 159 HIS A C 1
ATOM 1181 O O . HIS A 1 159 ? -6.020 13.304 -12.052 1.00 49.47 159 HIS A O 1
ATOM 1187 N N . GLY A 1 160 ? -7.341 11.556 -12.620 1.00 37.62 160 GLY A N 1
ATOM 1188 C CA . GLY A 1 160 ? -6.517 10.912 -13.638 1.00 37.62 160 GLY A CA 1
ATOM 1189 C C . GLY A 1 160 ? -5.555 11.855 -14.361 1.00 37.62 160 GLY A C 1
ATOM 1190 O O . GLY A 1 160 ? -5.949 12.832 -14.991 1.00 37.62 160 GLY A O 1
ATOM 1191 N N . GLY A 1 161 ? -4.259 11.559 -14.266 1.00 37.22 161 GLY A N 1
ATOM 1192 C CA . GLY A 1 161 ? -3.228 12.205 -15.081 1.00 37.22 161 GLY A CA 1
ATOM 1193 C C . GLY A 1 161 ? -2.820 13.625 -14.672 1.00 37.22 161 GLY A C 1
ATOM 1194 O O . GLY A 1 161 ? -1.762 14.080 -15.102 1.00 37.22 161 GLY A O 1
ATOM 1195 N N . ALA A 1 162 ? -3.540 14.309 -13.780 1.00 36.53 162 ALA A N 1
ATOM 1196 C CA . ALA A 1 162 ? -3.142 15.627 -13.286 1.00 36.53 162 ALA A CA 1
ATOM 1197 C C . ALA A 1 162 ? -2.178 15.527 -12.088 1.00 36.53 162 ALA A C 1
ATOM 1199 O O . ALA A 1 162 ? -2.363 16.163 -11.049 1.00 36.53 162 ALA A O 1
ATOM 1200 N N . ARG A 1 163 ? -1.056 14.811 -12.255 1.00 43.62 163 ARG A N 1
ATOM 1201 C CA . ARG A 1 163 ? 0.106 14.912 -11.342 1.00 43.62 163 ARG A CA 1
ATOM 1202 C C . ARG A 1 163 ? 0.672 16.343 -11.233 1.00 43.62 163 ARG A C 1
ATOM 1204 O O . ARG A 1 163 ? 1.549 16.587 -10.407 1.00 43.62 163 ARG A O 1
ATOM 1211 N N . GLY A 1 164 ? 0.163 17.283 -12.036 1.00 36.50 164 GLY A N 1
ATOM 1212 C CA . GLY A 1 164 ? 0.438 18.717 -11.962 1.00 36.50 164 GLY A CA 1
ATOM 1213 C C . GLY A 1 164 ? -0.517 19.553 -11.095 1.00 36.50 164 GLY A C 1
ATOM 1214 O O . GLY A 1 164 ? -0.203 20.714 -10.873 1.00 36.50 164 GLY A O 1
ATOM 1215 N N . ALA A 1 165 ? -1.642 19.023 -10.591 1.00 33.09 165 ALA A N 1
ATOM 1216 C CA . ALA A 1 165 ? -2.617 19.839 -9.843 1.00 33.09 165 ALA A CA 1
ATOM 1217 C C . ALA A 1 165 ? -2.486 19.742 -8.309 1.00 33.09 165 ALA A C 1
ATOM 1219 O O . ALA A 1 165 ? -2.854 20.680 -7.609 1.00 33.09 165 ALA A O 1
ATOM 1220 N N . SER A 1 166 ? -1.922 18.649 -7.775 1.00 36.78 166 SER A N 1
ATOM 1221 C CA . SER A 1 166 ? -1.671 18.500 -6.324 1.00 36.78 166 SER A CA 1
ATOM 1222 C C . SER A 1 166 ? -0.214 18.783 -5.919 1.00 36.78 166 SER A C 1
ATOM 1224 O O . SER A 1 166 ? 0.087 18.989 -4.745 1.00 36.78 166 SER A O 1
ATOM 1226 N N . ARG A 1 167 ? 0.710 18.914 -6.883 1.00 38.53 167 ARG A N 1
ATOM 1227 C CA . ARG A 1 167 ? 1.945 19.661 -6.623 1.00 38.53 167 ARG A CA 1
ATOM 1228 C C . ARG A 1 167 ? 1.632 21.123 -6.829 1.00 38.53 167 ARG A C 1
ATOM 1230 O O . ARG A 1 167 ? 1.569 21.574 -7.962 1.00 38.53 167 ARG A O 1
ATOM 1237 N N . ASN A 1 168 ? 1.490 21.866 -5.744 1.00 31.89 168 ASN A N 1
ATOM 1238 C CA . ASN A 1 168 ? 1.747 23.291 -5.815 1.00 31.89 168 ASN A CA 1
ATOM 1239 C C . ASN A 1 168 ? 3.230 23.461 -6.216 1.00 31.89 168 ASN A C 1
ATOM 1241 O O . ASN A 1 168 ? 4.093 23.125 -5.404 1.00 31.89 168 ASN A O 1
ATOM 1245 N N . PRO A 1 169 ? 3.573 23.905 -7.441 1.00 29.34 169 PRO A N 1
ATOM 1246 C CA . PRO A 1 169 ? 4.963 23.964 -7.890 1.00 29.34 169 PRO A CA 1
ATOM 1247 C C . PRO A 1 169 ? 5.724 25.148 -7.279 1.00 29.34 169 PRO A C 1
ATOM 1249 O O . PRO A 1 169 ? 6.888 25.357 -7.599 1.00 29.34 169 PRO A O 1
ATOM 1252 N N . SER A 1 170 ? 5.099 25.923 -6.389 1.00 30.92 170 SER A N 1
ATOM 1253 C CA . SER A 1 170 ? 5.762 27.004 -5.667 1.00 30.92 170 SER A CA 1
ATOM 1254 C C . SER A 1 170 ? 6.333 26.505 -4.338 1.00 30.92 170 SER A C 1
ATOM 1256 O O . SER A 1 170 ? 5.813 26.777 -3.258 1.00 30.92 170 SER A O 1
ATOM 1258 N N . VAL A 1 171 ? 7.432 25.757 -4.425 1.00 34.62 171 VAL A N 1
ATOM 1259 C CA . VAL A 1 171 ? 8.512 25.869 -3.433 1.00 34.62 171 VAL A CA 1
ATOM 1260 C C . VAL A 1 171 ? 9.710 26.437 -4.183 1.00 34.62 171 VAL A C 1
ATOM 1262 O O . VAL A 1 171 ? 10.745 25.805 -4.362 1.00 34.62 171 VAL A O 1
ATOM 1265 N N . THR A 1 172 ? 9.528 27.648 -4.703 1.00 30.28 172 THR A N 1
ATOM 1266 C CA . THR A 1 172 ? 10.645 28.527 -5.024 1.00 30.28 172 THR A CA 1
ATOM 1267 C C . THR A 1 172 ? 10.836 29.403 -3.799 1.00 30.28 172 THR A C 1
ATOM 1269 O O . THR A 1 172 ? 9.952 30.166 -3.427 1.00 30.28 172 THR A O 1
ATOM 1272 N N . THR A 1 173 ? 11.968 29.201 -3.133 1.00 39.56 173 THR A N 1
ATOM 1273 C CA . THR A 1 173 ? 12.627 30.120 -2.199 1.00 39.56 173 THR A CA 1
ATOM 1274 C C . THR A 1 173 ? 11.978 31.503 -2.091 1.00 39.56 173 THR A C 1
ATOM 1276 O O . THR A 1 173 ? 12.244 32.382 -2.905 1.00 39.56 173 THR A O 1
ATOM 1279 N N . THR A 1 174 ? 11.146 31.723 -1.077 1.00 33.03 174 THR A N 1
ATOM 1280 C CA . THR A 1 174 ? 11.008 33.022 -0.402 1.00 33.03 174 THR A CA 1
ATOM 1281 C C . THR A 1 174 ? 10.220 32.839 0.886 1.00 33.03 174 THR A C 1
ATOM 1283 O O . THR A 1 174 ? 9.180 32.187 0.928 1.00 33.03 174 THR A O 1
ATOM 1286 N N . ALA A 1 175 ? 10.777 33.387 1.960 1.00 40.59 175 ALA A N 1
ATOM 1287 C CA . ALA A 1 175 ? 10.271 33.321 3.317 1.00 40.59 175 ALA A CA 1
ATOM 1288 C C . ALA A 1 175 ? 8.837 33.869 3.425 1.00 40.59 175 ALA A C 1
ATOM 1290 O O . ALA A 1 175 ? 8.630 35.070 3.549 1.00 40.59 175 ALA A O 1
ATOM 1291 N N . THR A 1 176 ? 7.847 32.978 3.418 1.00 29.88 176 THR A N 1
ATOM 1292 C CA . THR A 1 176 ? 6.519 33.217 3.997 1.00 29.88 176 THR A CA 1
ATOM 1293 C C . THR A 1 176 ? 6.049 31.918 4.664 1.00 29.88 176 THR A C 1
ATOM 1295 O O . THR A 1 176 ? 6.100 30.864 4.025 1.00 29.88 176 THR A O 1
ATOM 1298 N N . PRO A 1 177 ? 5.621 31.924 5.942 1.00 39.47 177 PRO A N 1
ATOM 1299 C CA . PRO A 1 177 ? 5.060 30.740 6.585 1.00 39.47 177 PRO A CA 1
ATOM 1300 C C . PRO A 1 177 ? 3.633 30.546 6.064 1.00 39.47 177 PRO A C 1
ATOM 1302 O O . PRO A 1 177 ? 2.657 30.962 6.682 1.00 39.47 177 PRO A O 1
ATOM 1305 N N . ARG A 1 178 ? 3.509 29.973 4.866 1.00 38.19 178 ARG A N 1
ATOM 1306 C CA . ARG A 1 178 ? 2.217 29.612 4.286 1.00 38.19 178 ARG A CA 1
ATOM 1307 C C . ARG A 1 178 ? 1.860 28.222 4.796 1.00 38.19 178 ARG A C 1
ATOM 1309 O O . ARG A 1 178 ? 2.617 27.284 4.571 1.00 38.19 178 ARG A O 1
ATOM 1316 N N . THR A 1 179 ? 0.739 28.116 5.502 1.00 43.69 179 THR A N 1
ATOM 1317 C CA . THR A 1 179 ? 0.141 26.866 5.982 1.00 43.69 179 THR A CA 1
ATOM 1318 C C . THR A 1 179 ? 0.097 25.844 4.848 1.00 43.69 179 THR A C 1
ATOM 1320 O O . THR A 1 179 ? -0.739 25.927 3.949 1.00 43.69 179 THR A O 1
ATOM 1323 N N . THR A 1 180 ? 1.047 24.911 4.839 1.00 45.84 180 THR A N 1
ATOM 1324 C CA . THR A 1 180 ? 1.072 23.806 3.883 1.00 45.84 180 THR A CA 1
ATOM 1325 C C . THR A 1 180 ? -0.260 23.071 4.024 1.00 45.84 180 THR A C 1
ATOM 1327 O O . THR A 1 180 ? -0.567 22.649 5.142 1.00 45.84 180 THR A O 1
ATOM 1330 N N . PRO A 1 181 ? -1.088 22.948 2.968 1.00 49.56 181 PRO A N 1
ATOM 1331 C CA . PRO A 1 181 ? -2.295 22.141 3.057 1.00 49.56 181 PRO A CA 1
ATOM 1332 C C . PRO A 1 181 ? -1.876 20.730 3.463 1.00 49.56 181 PRO A C 1
ATOM 1334 O O . PRO A 1 181 ? -1.055 20.107 2.788 1.00 49.56 181 PRO A O 1
ATOM 1337 N N . LEU A 1 182 ? -2.366 20.276 4.613 1.00 61.69 182 LEU A N 1
ATOM 1338 C CA . LEU A 1 182 ? -2.194 18.897 5.042 1.00 61.69 182 LEU A CA 1
ATOM 1339 C C . LEU A 1 182 ? -2.958 18.038 4.023 1.00 61.69 182 LEU A C 1
ATOM 1341 O O . LEU A 1 182 ? -4.141 18.277 3.804 1.00 61.69 182 LEU A O 1
ATOM 1345 N N . ASN A 1 183 ? -2.290 17.093 3.366 1.00 76.00 183 ASN A N 1
ATOM 1346 C CA . ASN A 1 183 ? -2.973 16.084 2.547 1.00 76.00 183 ASN A CA 1
ATOM 1347 C C . ASN A 1 183 ? -3.579 15.032 3.482 1.00 76.00 183 ASN A C 1
ATOM 1349 O O . ASN A 1 183 ? -3.065 14.867 4.595 1.00 76.00 183 ASN A O 1
ATOM 1353 N N . PRO A 1 184 ? -4.624 14.303 3.059 1.00 90.50 184 PRO A N 1
ATOM 1354 C CA . PRO A 1 184 ? -5.243 13.317 3.925 1.00 90.50 184 PRO A CA 1
ATOM 1355 C C . PRO A 1 184 ? -4.290 12.143 4.182 1.00 90.50 184 PRO A C 1
ATOM 1357 O O . PRO A 1 184 ? -3.259 12.001 3.520 1.00 90.50 184 PRO A O 1
ATOM 1360 N N . GLY A 1 185 ? -4.625 11.298 5.152 1.00 92.25 185 GLY A N 1
ATOM 1361 C CA . GLY A 1 185 ? -3.827 10.114 5.460 1.00 92.25 185 GLY A CA 1
ATOM 1362 C C . GLY A 1 185 ? -4.302 9.381 6.705 1.00 92.25 185 GLY A C 1
ATOM 1363 O O . GLY A 1 185 ? -5.365 9.667 7.257 1.00 92.25 185 GLY A O 1
ATOM 1364 N N . LEU A 1 186 ? -3.503 8.420 7.156 1.00 94.75 186 LEU A N 1
ATOM 1365 C CA . LEU A 1 186 ? -3.757 7.638 8.357 1.00 94.75 186 LEU A CA 1
ATOM 1366 C C . LEU A 1 186 ? -3.110 8.297 9.575 1.00 94.75 186 LEU A C 1
ATOM 1368 O O . LEU A 1 186 ? -1.970 8.755 9.537 1.00 94.75 186 LEU A O 1
ATOM 1372 N N . SER A 1 187 ? -3.829 8.286 10.694 1.00 94.00 187 SER A N 1
ATOM 1373 C CA . SER A 1 187 ? -3.241 8.554 12.005 1.00 94.00 187 SER A CA 1
ATOM 1374 C C . SER A 1 187 ? -2.458 7.345 12.526 1.00 94.00 187 SER A C 1
ATOM 1376 O O . SER A 1 187 ? -2.770 6.195 12.211 1.00 94.00 187 SER A O 1
ATOM 1378 N N . GLN A 1 188 ? -1.504 7.592 13.427 1.00 93.62 188 GLN A N 1
ATOM 1379 C CA . GLN A 1 188 ? -0.820 6.525 14.165 1.00 93.62 188 GLN A CA 1
ATOM 1380 C C . GLN A 1 188 ? -1.802 5.620 14.923 1.00 93.62 188 GLN A C 1
ATOM 1382 O O . GLN A 1 188 ? -1.650 4.404 14.914 1.00 93.62 188 GLN A O 1
ATOM 1387 N N . GLY A 1 189 ? -2.829 6.201 15.554 1.00 96.06 189 GLY A N 1
ATOM 1388 C CA . GLY A 1 189 ? -3.840 5.440 16.290 1.00 96.06 189 GLY A CA 1
ATOM 1389 C C . GLY A 1 189 ? -4.633 4.487 15.393 1.00 96.06 189 GLY A C 1
ATOM 1390 O O . GLY A 1 189 ? -4.910 3.363 15.801 1.00 96.06 189 GLY A O 1
ATOM 1391 N N . ALA A 1 190 ? -4.936 4.890 14.154 1.00 97.38 190 ALA A N 1
ATOM 1392 C CA . ALA A 1 190 ? -5.557 4.000 13.175 1.00 97.38 190 ALA A CA 1
ATOM 1393 C C . ALA A 1 190 ? -4.638 2.819 12.828 1.00 97.38 190 ALA A C 1
ATOM 1395 O O . ALA A 1 190 ? -5.082 1.675 12.845 1.00 97.38 190 ALA A O 1
ATOM 1396 N N . ALA A 1 191 ? -3.351 3.077 12.576 1.00 97.69 191 ALA A N 1
ATOM 1397 C CA . ALA A 1 191 ? -2.379 2.023 12.294 1.00 97.69 191 ALA A CA 1
ATOM 1398 C C . ALA A 1 191 ? -2.212 1.045 13.468 1.00 97.69 191 ALA A C 1
ATOM 1400 O O . ALA A 1 191 ? -2.254 -0.165 13.260 1.00 97.69 191 ALA A O 1
ATOM 1401 N N . VAL A 1 192 ? -2.096 1.557 14.698 1.00 98.00 192 VAL A N 1
ATOM 1402 C CA . VAL A 1 192 ? -2.005 0.735 15.917 1.00 98.00 192 VAL A CA 1
ATOM 1403 C C . VAL A 1 192 ? -3.273 -0.092 16.132 1.00 98.00 192 VAL A C 1
ATOM 1405 O O . VAL A 1 192 ? -3.179 -1.253 16.523 1.00 98.00 192 VAL A O 1
ATOM 1408 N N . HIS A 1 193 ? -4.460 0.455 15.850 1.00 98.25 193 HIS A N 1
ATOM 1409 C CA . HIS A 1 193 ? -5.711 -0.312 15.906 1.00 98.25 193 HIS A CA 1
ATOM 1410 C C . HIS A 1 193 ? -5.682 -1.498 14.932 1.00 98.25 193 HIS A C 1
ATOM 1412 O O . HIS A 1 193 ? -5.962 -2.628 15.330 1.00 98.25 193 HIS A O 1
ATOM 1418 N N . LEU A 1 194 ? -5.271 -1.270 13.678 1.00 98.25 194 LEU A N 1
ATOM 1419 C CA . LEU A 1 194 ? -5.182 -2.323 12.659 1.00 98.25 194 LEU A CA 1
ATOM 1420 C C . LEU A 1 194 ? -4.194 -3.433 13.039 1.00 98.25 194 LEU A C 1
ATOM 1422 O O . LEU A 1 194 ? -4.504 -4.611 12.846 1.00 98.25 194 LEU A O 1
ATOM 1426 N N . THR A 1 195 ? -3.027 -3.081 13.586 1.00 98.06 195 THR A N 1
ATOM 1427 C CA . THR A 1 195 ? -2.041 -4.082 14.010 1.00 98.06 195 THR A CA 1
ATOM 1428 C C . THR A 1 195 ? -2.462 -4.815 15.277 1.00 98.06 195 THR A C 1
ATOM 1430 O O . THR A 1 195 ? -2.290 -6.027 15.350 1.00 98.06 195 THR A O 1
ATOM 1433 N N . THR A 1 196 ? -3.104 -4.128 16.226 1.00 97.62 196 THR A N 1
ATOM 1434 C CA . THR A 1 196 ? -3.646 -4.744 17.450 1.00 97.62 196 THR A CA 1
ATOM 1435 C C . THR A 1 196 ? -4.733 -5.772 17.133 1.00 97.62 196 THR A C 1
ATOM 1437 O O . THR A 1 196 ? -4.801 -6.814 17.781 1.00 97.62 196 THR A O 1
ATOM 1440 N N . LEU A 1 197 ? -5.566 -5.523 16.114 1.00 94.56 197 LEU A N 1
ATOM 1441 C CA . LEU A 1 197 ? -6.530 -6.517 15.630 1.00 94.56 197 LEU A CA 1
ATOM 1442 C C . LEU A 1 197 ? -5.844 -7.771 15.062 1.00 94.56 197 LEU A C 1
ATOM 1444 O O . LEU A 1 197 ? -6.430 -8.852 15.106 1.00 94.56 197 LEU A O 1
ATOM 1448 N N . GLY A 1 198 ? -4.639 -7.633 14.498 1.00 95.06 198 GLY A N 1
ATOM 1449 C CA . GLY A 1 198 ? -3.840 -8.745 13.972 1.00 95.06 198 GLY A CA 1
ATOM 1450 C C . GLY A 1 198 ? -4.405 -9.409 12.711 1.00 95.06 198 GLY A C 1
ATOM 1451 O O . GLY A 1 198 ? -3.989 -10.508 12.353 1.00 95.06 198 GLY A O 1
ATOM 1452 N N . ARG A 1 199 ? -5.370 -8.768 12.037 1.00 96.50 199 ARG A N 1
ATOM 1453 C CA . ARG A 1 199 ? -6.080 -9.340 10.875 1.00 96.50 199 ARG A CA 1
ATOM 1454 C C . ARG A 1 199 ? -5.570 -8.850 9.527 1.00 96.50 199 ARG A C 1
ATOM 1456 O O . ARG A 1 199 ? -5.740 -9.534 8.517 1.00 96.50 199 ARG A O 1
ATOM 1463 N N . VAL A 1 200 ? -4.966 -7.665 9.509 1.00 97.94 200 VAL A N 1
ATOM 1464 C CA . VAL A 1 200 ? -4.522 -6.995 8.286 1.00 97.94 200 VAL A CA 1
ATOM 1465 C C . VAL A 1 200 ? -3.061 -7.321 8.013 1.00 97.94 200 VAL A C 1
ATOM 1467 O O . VAL A 1 200 ? -2.214 -7.188 8.891 1.00 97.94 200 VAL A O 1
ATOM 1470 N N . VAL A 1 201 ? -2.760 -7.728 6.783 1.00 98.44 201 VAL A N 1
ATOM 1471 C CA . VAL A 1 201 ? -1.395 -8.041 6.332 1.00 98.44 201 VAL A CA 1
ATOM 1472 C C . VAL A 1 201 ? -0.810 -7.004 5.390 1.00 98.44 201 VAL A C 1
ATOM 1474 O O . VAL A 1 201 ? 0.408 -6.969 5.223 1.00 98.44 201 VAL A O 1
ATOM 1477 N N . GLY A 1 202 ? -1.653 -6.126 4.847 1.00 98.62 202 GLY A N 1
ATOM 1478 C CA . GLY A 1 202 ? -1.223 -4.940 4.126 1.00 98.62 202 GLY A CA 1
ATOM 1479 C C . GLY A 1 202 ? -2.275 -3.835 4.124 1.00 98.62 202 GLY A C 1
ATOM 1480 O O . GLY A 1 202 ? -3.474 -4.102 4.227 1.00 98.62 202 GLY A O 1
ATOM 1481 N N . VAL A 1 203 ? -1.825 -2.592 3.986 1.00 98.81 203 VAL A N 1
ATOM 1482 C CA . VAL A 1 203 ? -2.691 -1.415 3.835 1.00 98.81 203 VAL A CA 1
ATOM 1483 C C . VAL A 1 203 ? -2.396 -0.753 2.495 1.00 98.81 203 VAL A C 1
ATOM 1485 O O . VAL A 1 203 ? -1.245 -0.451 2.190 1.00 98.81 203 VAL A O 1
ATOM 1488 N N . GLY A 1 204 ? -3.429 -0.547 1.684 1.00 98.38 204 GLY A N 1
ATOM 1489 C CA . GLY A 1 204 ? -3.320 0.085 0.376 1.00 98.38 204 GLY A CA 1
ATOM 1490 C C . GLY A 1 204 ? -4.042 1.421 0.313 1.00 98.38 204 GLY A C 1
ATOM 1491 O O . GLY A 1 204 ? -5.164 1.527 0.794 1.00 98.38 204 GLY A O 1
ATOM 1492 N N . VAL A 1 205 ? -3.421 2.424 -0.300 1.00 97.00 205 VAL A N 1
ATOM 1493 C CA . VAL A 1 205 ? -3.990 3.765 -0.488 1.00 97.00 205 VAL A CA 1
ATOM 1494 C C . VAL A 1 205 ? -3.755 4.259 -1.915 1.00 97.00 205 VAL A C 1
ATOM 1496 O O . VAL A 1 205 ? -2.791 3.869 -2.581 1.00 97.00 205 VAL A O 1
ATOM 1499 N N . ASP A 1 206 ? -4.604 5.165 -2.385 1.00 93.50 206 ASP A N 1
ATOM 1500 C CA . ASP A 1 206 ? -4.407 5.895 -3.643 1.00 93.50 206 ASP A CA 1
ATOM 1501 C C . ASP A 1 206 ? -3.530 7.156 -3.498 1.00 93.50 206 ASP A C 1
ATOM 1503 O O . ASP A 1 206 ? -3.357 7.932 -4.442 1.00 93.50 206 ASP A O 1
ATOM 1507 N N . LEU A 1 207 ? -2.924 7.322 -2.320 1.00 90.19 207 LEU A N 1
ATOM 1508 C CA . LEU A 1 207 ? -2.003 8.394 -1.952 1.00 90.19 207 LEU A CA 1
ATOM 1509 C C . LEU A 1 207 ? -0.527 8.010 -2.189 1.00 90.19 207 LEU A C 1
ATOM 1511 O O . LEU A 1 207 ? -0.177 6.826 -2.198 1.00 90.19 207 LEU A O 1
ATOM 1515 N N . PRO A 1 208 ? 0.380 9.003 -2.300 1.00 86.94 208 PRO A N 1
ATOM 1516 C CA . PRO A 1 208 ? 1.823 8.767 -2.405 1.00 86.94 208 PRO A CA 1
ATOM 1517 C C . PRO A 1 208 ? 2.503 8.409 -1.074 1.00 86.94 208 PRO A C 1
ATOM 1519 O O . PRO A 1 208 ? 3.718 8.215 -1.063 1.00 86.94 208 PRO A O 1
ATOM 1522 N N . ALA A 1 209 ? 1.760 8.378 0.035 1.00 88.69 209 ALA A N 1
ATOM 1523 C CA . ALA A 1 209 ? 2.201 7.975 1.369 1.00 88.69 209 ALA A CA 1
ATOM 1524 C C . ALA A 1 209 ? 0.987 7.526 2.204 1.00 88.69 209 ALA A C 1
ATOM 1526 O O . ALA A 1 209 ? -0.139 7.919 1.901 1.00 88.69 209 ALA A O 1
ATOM 1527 N N . LEU A 1 210 ? 1.215 6.726 3.251 1.00 92.19 210 LEU A N 1
ATOM 1528 C CA . LEU A 1 210 ? 0.174 6.359 4.223 1.00 92.19 210 LEU A CA 1
ATOM 1529 C C . LEU A 1 210 ? -0.161 7.517 5.167 1.00 92.19 210 LEU A C 1
ATOM 1531 O O . LEU A 1 210 ? -1.321 7.737 5.504 1.00 92.19 210 LEU A O 1
ATOM 1535 N N . ASP A 1 211 ? 0.867 8.224 5.620 1.00 91.00 211 ASP A N 1
ATOM 1536 C CA . ASP A 1 211 ? 0.750 9.323 6.566 1.00 91.00 211 ASP A CA 1
ATOM 1537 C C . ASP A 1 211 ? 0.315 10.624 5.876 1.00 91.00 211 ASP A C 1
ATOM 1539 O O . ASP A 1 211 ? 0.671 10.897 4.726 1.00 91.00 211 ASP A O 1
ATOM 1543 N N . ALA A 1 212 ? -0.429 11.453 6.609 1.00 81.38 212 ALA A N 1
ATOM 1544 C CA . ALA A 1 212 ? -0.842 12.776 6.150 1.00 81.38 212 ALA A CA 1
ATOM 1545 C C . ALA A 1 212 ? 0.374 13.680 5.862 1.00 81.38 212 ALA A C 1
ATOM 1547 O O . ALA A 1 212 ? 1.346 13.719 6.626 1.00 81.38 212 ALA A O 1
ATOM 1548 N N . VAL A 1 213 ? 0.324 14.462 4.777 1.00 65.56 213 VAL A N 1
ATOM 1549 C CA . VAL A 1 213 ? 1.408 15.414 4.463 1.00 65.56 213 VAL A CA 1
ATOM 1550 C C . VAL A 1 213 ? 1.495 16.461 5.565 1.00 65.56 213 VAL A C 1
ATOM 1552 O O . VAL A 1 213 ? 0.486 17.034 5.947 1.00 65.56 213 VAL A O 1
ATOM 1555 N N . GLY A 1 214 ? 2.708 16.704 6.065 1.00 59.03 214 GLY A N 1
ATOM 1556 C CA . GLY A 1 214 ? 2.965 17.526 7.253 1.00 59.03 214 GLY A CA 1
ATOM 1557 C C . GLY A 1 214 ? 3.654 16.745 8.373 1.00 59.03 214 GLY A C 1
ATOM 1558 O O . GLY A 1 214 ? 4.314 17.346 9.218 1.00 59.03 214 GLY A O 1
ATOM 1559 N N . THR A 1 215 ? 3.608 15.409 8.339 1.00 61.47 215 THR A N 1
ATOM 1560 C CA . THR A 1 215 ? 4.503 14.579 9.154 1.00 61.47 215 THR A CA 1
ATOM 1561 C C . THR A 1 215 ? 5.926 14.631 8.580 1.00 61.47 215 THR A C 1
ATOM 1563 O O . THR A 1 215 ? 6.086 14.396 7.377 1.00 61.47 215 THR A O 1
ATOM 1566 N N . PRO A 1 216 ? 6.976 14.912 9.377 1.00 55.12 216 PRO A N 1
ATOM 1567 C CA . PRO A 1 216 ? 8.351 14.928 8.881 1.00 55.12 216 PRO A CA 1
ATOM 1568 C C . PRO A 1 216 ? 8.733 13.600 8.208 1.00 55.12 216 PRO A C 1
ATOM 1570 O O . PRO A 1 216 ? 8.712 12.545 8.847 1.00 55.12 216 PRO A O 1
ATOM 1573 N N . ARG A 1 217 ? 9.115 13.638 6.923 1.00 53.22 217 ARG A N 1
ATOM 1574 C CA . ARG A 1 217 ? 9.675 12.465 6.229 1.00 53.22 217 ARG A CA 1
ATOM 1575 C C . ARG A 1 217 ? 10.993 12.049 6.883 1.00 53.22 217 ARG A C 1
ATOM 1577 O O . ARG A 1 217 ? 11.779 12.893 7.311 1.00 53.22 217 ARG A O 1
ATOM 1584 N N . GLY A 1 218 ? 11.228 10.743 6.987 1.00 50.62 218 GLY A N 1
ATOM 1585 C CA . GLY A 1 218 ? 12.479 10.190 7.513 1.00 50.62 218 GLY A CA 1
ATOM 1586 C C . GLY A 1 218 ? 12.628 10.193 9.041 1.00 50.62 218 GLY A C 1
ATOM 1587 O O . GLY A 1 218 ? 13.548 9.545 9.536 1.00 50.62 218 GLY A O 1
ATOM 1588 N N . ARG A 1 219 ? 11.734 10.845 9.808 1.00 48.22 219 ARG A N 1
ATOM 1589 C CA . ARG A 1 219 ? 11.679 10.765 11.292 1.00 48.22 219 ARG A CA 1
ATOM 1590 C C . ARG A 1 219 ? 10.265 10.867 11.896 1.00 48.22 219 ARG A C 1
ATOM 1592 O O . ARG A 1 219 ? 10.138 11.110 13.090 1.00 48.22 219 ARG A O 1
ATOM 1599 N N . GLY A 1 220 ? 9.219 10.720 11.086 1.00 63.03 220 GLY A N 1
ATOM 1600 C CA . GLY A 1 220 ? 7.822 10.809 11.512 1.00 63.03 220 GLY A CA 1
ATOM 1601 C C . GLY A 1 220 ? 7.065 9.551 11.136 1.00 63.03 220 GLY A C 1
ATOM 1602 O O . GLY A 1 220 ? 7.026 8.640 11.949 1.00 63.03 220 GLY A O 1
ATOM 1603 N N . GLU A 1 221 ? 6.478 9.529 9.933 1.00 85.94 221 GLU A N 1
ATOM 1604 C CA . GLU A 1 221 ? 5.692 8.425 9.331 1.00 85.94 221 GLU A CA 1
ATOM 1605 C C . GLU A 1 221 ? 5.063 7.447 10.350 1.00 85.94 221 GLU A C 1
ATOM 1607 O O . GLU A 1 221 ? 5.289 6.234 10.274 1.00 85.94 221 GLU A O 1
ATOM 1612 N N . PRO A 1 222 ? 4.373 7.952 11.396 1.00 91.31 222 PRO A N 1
ATOM 1613 C CA . PRO A 1 222 ? 4.077 7.139 12.565 1.00 91.31 222 PRO A CA 1
ATOM 1614 C C . PRO A 1 222 ? 3.065 6.033 12.255 1.00 91.31 222 PRO A C 1
ATOM 1616 O O . PRO A 1 222 ? 3.123 4.975 12.883 1.00 91.31 222 PRO A O 1
ATOM 1619 N N . ALA A 1 223 ? 2.179 6.234 11.275 1.00 94.38 223 ALA A N 1
ATOM 1620 C CA . ALA A 1 223 ? 1.286 5.193 10.795 1.00 94.38 223 ALA A CA 1
ATOM 1621 C C . ALA A 1 223 ? 2.066 4.116 10.028 1.00 94.38 223 ALA A C 1
ATOM 1623 O O . ALA A 1 223 ? 1.961 2.938 10.374 1.00 94.38 223 ALA A O 1
ATOM 1624 N N . ALA A 1 224 ? 2.898 4.493 9.048 1.00 94.94 224 ALA A N 1
ATOM 1625 C CA . ALA A 1 224 ? 3.695 3.520 8.298 1.00 94.94 224 ALA A CA 1
ATOM 1626 C C . ALA A 1 224 ? 4.647 2.723 9.207 1.00 94.94 224 ALA A C 1
ATOM 1628 O O . ALA A 1 224 ? 4.747 1.504 9.076 1.00 94.94 224 ALA A O 1
ATOM 1629 N N . ARG A 1 225 ? 5.289 3.380 10.181 1.00 95.06 225 ARG A N 1
ATOM 1630 C CA . ARG A 1 225 ? 6.148 2.718 11.176 1.00 95.06 225 ARG A CA 1
ATOM 1631 C C . ARG A 1 225 ? 5.379 1.732 12.045 1.00 95.06 225 ARG A C 1
ATOM 1633 O O . ARG A 1 225 ? 5.862 0.621 12.237 1.00 95.06 225 ARG A O 1
ATOM 1640 N N . ALA A 1 226 ? 4.202 2.116 12.543 1.00 96.50 226 ALA A N 1
ATOM 1641 C CA . ALA A 1 226 ? 3.372 1.228 13.353 1.00 96.50 226 ALA A CA 1
ATOM 1642 C C . ALA A 1 226 ? 2.947 -0.027 12.573 1.00 96.50 226 ALA A C 1
ATOM 1644 O O . ALA A 1 226 ? 3.004 -1.124 13.117 1.00 96.50 226 ALA A O 1
ATOM 1645 N N . LEU A 1 227 ? 2.593 0.113 11.289 1.00 98.25 227 LEU A N 1
ATOM 1646 C CA . LEU A 1 227 ? 2.263 -1.025 10.424 1.00 98.25 227 LEU A CA 1
ATOM 1647 C C . LEU A 1 227 ? 3.487 -1.921 10.153 1.00 98.25 227 LEU A C 1
ATOM 1649 O O . LEU A 1 227 ? 3.437 -3.135 10.352 1.00 98.25 227 LEU A O 1
ATOM 1653 N N . MET A 1 228 ? 4.604 -1.334 9.718 1.00 97.88 228 MET A N 1
ATOM 1654 C CA . MET A 1 228 ? 5.789 -2.091 9.294 1.00 97.88 228 MET A CA 1
ATOM 1655 C C . MET A 1 228 ? 6.546 -2.743 10.460 1.00 97.88 228 MET A C 1
ATOM 1657 O O . MET A 1 228 ? 7.195 -3.773 10.262 1.00 97.88 228 MET A O 1
ATOM 1661 N N . ALA A 1 229 ? 6.438 -2.201 11.679 1.00 97.31 229 ALA A N 1
ATOM 1662 C CA . ALA A 1 229 ? 6.930 -2.859 12.892 1.00 97.31 229 ALA A CA 1
ATOM 1663 C C . ALA A 1 229 ? 6.309 -4.259 13.073 1.00 97.31 229 ALA A C 1
ATOM 1665 O O . ALA A 1 229 ? 7.002 -5.192 13.465 1.00 97.31 229 ALA A O 1
ATOM 1666 N N . GLU A 1 230 ? 5.049 -4.424 12.666 1.00 98.12 230 GLU A N 1
ATOM 1667 C CA . GLU A 1 230 ? 4.269 -5.663 12.786 1.00 98.12 230 GLU A CA 1
ATOM 1668 C C . GLU A 1 230 ? 4.212 -6.463 11.467 1.00 98.12 230 GLU A C 1
ATOM 1670 O O . GLU A 1 230 ? 3.320 -7.283 11.237 1.00 98.12 230 GLU A O 1
ATOM 1675 N N . ASN A 1 231 ? 5.171 -6.229 10.562 1.00 98.25 231 ASN A N 1
ATOM 1676 C CA . ASN A 1 231 ? 5.246 -6.862 9.241 1.00 98.25 231 ASN A CA 1
ATOM 1677 C C . ASN A 1 231 ? 3.980 -6.682 8.370 1.00 98.25 231 ASN A C 1
ATOM 1679 O O . ASN A 1 231 ? 3.629 -7.548 7.558 1.00 98.25 231 ASN A O 1
ATOM 1683 N N . VAL A 1 232 ? 3.293 -5.545 8.507 1.00 98.69 232 VAL A N 1
ATOM 1684 C CA . VAL A 1 232 ? 2.216 -5.124 7.601 1.00 98.69 232 VAL A CA 1
ATOM 1685 C C . VAL A 1 232 ? 2.817 -4.259 6.492 1.00 98.69 232 VAL A C 1
ATOM 1687 O O . VAL A 1 232 ? 3.441 -3.234 6.767 1.00 98.69 232 VAL A O 1
ATOM 1690 N N . TYR A 1 233 ? 2.667 -4.679 5.233 1.00 98.69 233 TYR A N 1
ATOM 1691 C CA . TYR A 1 233 ? 3.204 -3.936 4.084 1.00 98.69 233 TYR A CA 1
ATOM 1692 C C . TYR A 1 233 ? 2.278 -2.791 3.651 1.00 98.69 233 TYR A C 1
ATOM 1694 O O . TYR A 1 233 ? 1.083 -2.793 3.953 1.00 98.69 233 TYR A O 1
ATOM 1702 N N . ALA A 1 234 ? 2.811 -1.838 2.885 1.00 98.50 234 ALA A N 1
ATOM 1703 C CA . ALA A 1 234 ? 2.027 -0.754 2.295 1.00 98.50 234 ALA A CA 1
ATOM 1704 C C . ALA A 1 234 ? 1.944 -0.876 0.767 1.00 98.50 234 ALA A C 1
ATOM 1706 O O . ALA A 1 234 ? 2.922 -1.259 0.122 1.00 98.50 234 ALA A O 1
ATOM 1707 N N . LEU A 1 235 ? 0.796 -0.519 0.190 1.00 98.44 235 LEU A N 1
ATOM 1708 C CA . LEU A 1 235 ? 0.599 -0.337 -1.250 1.00 98.44 235 LEU A CA 1
ATOM 1709 C C . LEU A 1 235 ? 0.240 1.125 -1.511 1.00 98.44 235 LEU A C 1
ATOM 1711 O O . LEU A 1 235 ? -0.762 1.614 -0.997 1.00 98.44 235 LEU A O 1
ATOM 1715 N N . LEU A 1 236 ? 1.056 1.824 -2.289 1.00 94.75 236 LEU A N 1
ATOM 1716 C CA . LEU A 1 236 ? 0.894 3.258 -2.530 1.00 94.75 236 LEU A CA 1
ATOM 1717 C C . LEU A 1 236 ? 0.536 3.536 -3.986 1.00 94.75 236 LEU A C 1
ATOM 1719 O O . LEU A 1 236 ? 0.874 2.751 -4.876 1.00 94.75 236 LEU A O 1
ATOM 1723 N N . ASN A 1 237 ? -0.085 4.693 -4.226 1.00 92.12 237 ASN A N 1
ATOM 1724 C CA . ASN A 1 237 ? -0.525 5.149 -5.545 1.00 92.12 237 ASN A CA 1
ATOM 1725 C C . ASN A 1 237 ? -1.392 4.108 -6.285 1.00 92.12 237 ASN A C 1
ATOM 1727 O O . ASN A 1 237 ? -1.168 3.856 -7.472 1.00 92.12 237 ASN A O 1
ATOM 1731 N N . LEU A 1 238 ? -2.331 3.456 -5.599 1.00 94.88 238 LEU A N 1
ATOM 1732 C CA . LEU A 1 238 ? -3.303 2.570 -6.248 1.00 94.88 238 LEU A CA 1
ATOM 1733 C C . LEU A 1 238 ? -4.281 3.361 -7.136 1.00 94.88 238 LEU A C 1
ATOM 1735 O O . LEU A 1 238 ? -4.636 4.494 -6.818 1.00 94.88 238 LEU A O 1
ATOM 1739 N N . ASP A 1 239 ? -4.749 2.752 -8.227 1.00 93.06 239 ASP A N 1
ATOM 1740 C CA . ASP A 1 239 ? -5.913 3.233 -8.982 1.00 93.06 239 ASP A CA 1
ATOM 1741 C C . ASP A 1 239 ? -7.196 2.708 -8.325 1.00 93.06 239 ASP A C 1
ATOM 1743 O O . ASP A 1 239 ? -7.655 1.604 -8.622 1.00 93.06 239 ASP A O 1
ATOM 1747 N N . LEU A 1 240 ? -7.764 3.496 -7.409 1.00 93.44 240 LEU A N 1
ATOM 1748 C CA . LEU A 1 240 ? -9.034 3.201 -6.737 1.00 93.44 240 LEU A CA 1
ATOM 1749 C C . LEU A 1 240 ? -10.212 3.974 -7.355 1.00 93.44 240 LEU A C 1
ATOM 1751 O O . LEU A 1 240 ? -11.280 4.050 -6.759 1.00 93.44 240 LEU A O 1
ATOM 1755 N N . SER A 1 241 ? -10.058 4.501 -8.578 1.00 87.94 241 SER A N 1
ATOM 1756 C CA . SER A 1 241 ? -11.158 5.133 -9.328 1.00 87.94 241 SER A CA 1
ATOM 1757 C C . SER A 1 241 ? -12.201 4.130 -9.844 1.00 87.94 241 SER A C 1
ATOM 1759 O O . SER A 1 241 ? -13.246 4.514 -10.373 1.00 87.94 241 SER A O 1
ATOM 1761 N N . ARG A 1 242 ? -11.903 2.832 -9.736 1.00 85.00 242 ARG A N 1
ATOM 1762 C CA . ARG A 1 242 ? -12.748 1.732 -10.201 1.00 85.00 242 ARG A CA 1
ATOM 1763 C C . ARG A 1 242 ? -13.761 1.347 -9.135 1.00 85.00 242 ARG A C 1
ATOM 1765 O O . ARG A 1 242 ? -13.441 1.299 -7.953 1.00 85.00 242 ARG A O 1
ATOM 1772 N N . GLU A 1 243 ? -14.967 1.001 -9.570 1.00 85.38 243 GLU A N 1
ATOM 1773 C CA . GLU A 1 243 ? -16.007 0.527 -8.665 1.00 85.38 243 GLU A CA 1
ATOM 1774 C C . GLU A 1 243 ? -15.624 -0.844 -8.086 1.00 85.38 243 GLU A C 1
ATOM 1776 O O . GLU A 1 243 ? -15.468 -1.830 -8.812 1.00 85.38 243 GLU A O 1
ATOM 1781 N N . LEU A 1 244 ? -15.457 -0.895 -6.765 1.00 91.19 244 LEU A N 1
ATOM 1782 C CA . LEU A 1 244 ? -15.199 -2.110 -6.002 1.00 91.19 244 LEU A CA 1
ATOM 1783 C C . LEU A 1 244 ? -16.221 -2.207 -4.862 1.00 91.19 244 LEU A C 1
ATOM 1785 O O . LEU A 1 244 ? -16.569 -1.192 -4.254 1.00 91.19 244 LEU A O 1
ATOM 1789 N N . PRO A 1 245 ? -16.690 -3.414 -4.513 1.00 91.81 245 PRO A N 1
ATOM 1790 C CA . PRO A 1 245 ? -17.536 -3.581 -3.345 1.00 91.81 245 PRO A CA 1
ATOM 1791 C C . PRO A 1 245 ? -16.730 -3.385 -2.055 1.00 91.81 245 PRO A C 1
ATOM 1793 O O . PRO A 1 245 ? -15.533 -3.653 -2.007 1.00 91.81 245 PRO A O 1
ATOM 1796 N N . ALA A 1 246 ? -17.400 -3.016 -0.960 1.00 92.50 246 ALA A N 1
ATOM 1797 C CA . ALA A 1 246 ? -16.749 -2.860 0.347 1.00 92.50 246 ALA A CA 1
ATOM 1798 C C . ALA A 1 246 ? -16.061 -4.151 0.845 1.00 92.50 246 ALA A C 1
ATOM 1800 O O . ALA A 1 246 ? -15.065 -4.097 1.565 1.00 92.50 246 ALA A O 1
ATOM 1801 N N . LYS A 1 247 ? -16.600 -5.323 0.481 1.00 92.31 247 LYS A N 1
ATOM 1802 C CA . LYS A 1 247 ? -16.105 -6.662 0.846 1.00 92.31 247 LYS A CA 1
ATOM 1803 C C . LYS A 1 247 ? -16.448 -7.679 -0.244 1.00 92.31 247 LYS A C 1
ATOM 1805 O O . LYS A 1 247 ? -17.224 -7.384 -1.145 1.00 92.31 247 LYS A O 1
ATOM 1810 N N . GLY A 1 248 ? -15.934 -8.902 -0.109 1.00 90.44 248 GLY A N 1
ATOM 1811 C CA . GLY A 1 248 ? -16.298 -10.033 -0.976 1.00 90.44 248 GLY A CA 1
ATOM 1812 C C . GLY A 1 248 ? -15.404 -10.191 -2.206 1.00 90.44 248 GLY A C 1
ATOM 1813 O O . GLY A 1 248 ? -15.758 -10.912 -3.134 1.00 90.44 248 GLY A O 1
ATOM 1814 N N . PHE A 1 249 ? -14.243 -9.538 -2.208 1.00 93.56 249 PHE A N 1
ATOM 1815 C CA . PHE A 1 249 ? -13.226 -9.669 -3.243 1.00 93.56 249 PHE A CA 1
ATOM 1816 C C . PHE A 1 249 ? -11.862 -9.994 -2.622 1.00 93.56 249 PHE A C 1
ATOM 1818 O O . PHE A 1 249 ? -11.675 -9.984 -1.403 1.00 93.56 249 PHE A O 1
ATOM 1825 N N . SER A 1 250 ? -10.918 -10.365 -3.473 1.00 94.88 250 SER A N 1
ATOM 1826 C CA . SER A 1 250 ? -9.545 -10.729 -3.141 1.00 94.88 250 SER A CA 1
ATOM 1827 C C . SER A 1 250 ? -8.570 -9.908 -3.974 1.00 94.88 250 SER A C 1
ATOM 1829 O O . SER A 1 250 ? -8.929 -9.421 -5.048 1.00 94.88 250 SER A O 1
ATOM 1831 N N . LEU A 1 251 ? -7.338 -9.778 -3.492 1.00 96.56 251 LEU A N 1
ATOM 1832 C CA . LEU A 1 251 ? -6.242 -9.114 -4.183 1.00 96.56 251 LEU A CA 1
ATOM 1833 C C . LEU A 1 251 ? -5.146 -10.100 -4.566 1.00 96.56 251 LEU A C 1
ATOM 1835 O O . LEU A 1 251 ? -4.768 -10.976 -3.787 1.00 96.56 251 LEU A O 1
ATOM 1839 N N . LEU A 1 252 ? -4.609 -9.887 -5.764 1.00 97.56 252 LEU A N 1
ATOM 1840 C CA . LEU A 1 252 ? -3.313 -10.380 -6.189 1.00 97.56 252 LEU A CA 1
ATOM 1841 C C . LEU A 1 252 ? -2.337 -9.206 -6.140 1.00 97.56 252 LEU A C 1
ATOM 1843 O O . LEU A 1 252 ? -2.469 -8.260 -6.916 1.00 97.56 252 LEU A O 1
ATOM 1847 N N . VAL A 1 253 ? -1.372 -9.274 -5.230 1.00 98.25 253 VAL A N 1
ATOM 1848 C CA . VAL A 1 253 ? -0.321 -8.273 -5.037 1.00 98.25 253 VAL A CA 1
ATOM 1849 C C . VAL A 1 253 ? 0.979 -8.855 -5.585 1.00 98.25 253 VAL A C 1
ATOM 1851 O O . VAL A 1 253 ? 1.574 -9.739 -4.977 1.00 98.25 253 VAL A O 1
ATOM 1854 N N . LEU A 1 254 ? 1.397 -8.414 -6.772 1.00 97.44 254 LEU A N 1
ATOM 1855 C CA . LEU A 1 254 ? 2.426 -9.094 -7.565 1.00 97.44 254 LEU A CA 1
ATOM 1856 C C . LEU A 1 254 ? 3.668 -8.208 -7.767 1.00 97.44 254 LEU A C 1
ATOM 1858 O O . LEU A 1 254 ? 3.820 -7.600 -8.834 1.00 97.44 254 LEU A O 1
ATOM 1862 N N . PRO A 1 255 ? 4.549 -8.071 -6.756 1.00 96.81 255 PRO A N 1
ATOM 1863 C CA . PRO A 1 255 ? 5.796 -7.336 -6.916 1.00 96.81 255 PRO A CA 1
ATOM 1864 C C . PRO A 1 255 ? 6.834 -8.197 -7.658 1.00 96.81 255 PRO A C 1
ATOM 1866 O O . PRO A 1 255 ? 6.809 -9.430 -7.565 1.00 96.81 255 PRO A O 1
ATOM 1869 N N . PRO A 1 256 ? 7.792 -7.588 -8.380 1.00 95.81 256 PRO A N 1
ATOM 1870 C CA . PRO A 1 256 ? 8.947 -8.312 -8.876 1.00 95.81 256 PRO A CA 1
ATOM 1871 C C . PRO A 1 256 ? 9.764 -8.826 -7.688 1.00 95.81 256 PRO A C 1
ATOM 1873 O O . PRO A 1 256 ? 9.949 -8.130 -6.689 1.00 95.81 256 PRO A O 1
ATOM 1876 N N . LYS A 1 257 ? 10.306 -10.039 -7.814 1.00 96.31 257 LYS A N 1
ATOM 1877 C CA . LYS A 1 257 ? 11.107 -10.681 -6.764 1.00 96.31 257 LYS A CA 1
ATOM 1878 C C . LYS A 1 257 ? 12.543 -10.138 -6.738 1.00 96.31 257 LYS A C 1
ATOM 1880 O O . LYS A 1 257 ? 13.503 -10.863 -6.996 1.00 96.31 257 LYS A O 1
ATOM 1885 N N . VAL A 1 258 ? 12.680 -8.835 -6.495 1.00 95.62 258 VAL A N 1
ATOM 1886 C CA . VAL A 1 258 ? 13.974 -8.149 -6.415 1.00 95.62 258 VAL A CA 1
ATOM 1887 C C . VAL A 1 258 ? 14.612 -8.477 -5.073 1.00 95.62 258 VAL A C 1
ATOM 1889 O O . VAL A 1 258 ? 14.133 -8.042 -4.027 1.00 95.62 258 VAL A O 1
ATOM 1892 N N . ARG A 1 259 ? 15.697 -9.254 -5.117 1.00 97.31 259 ARG A N 1
ATOM 1893 C CA . ARG A 1 259 ? 16.395 -9.711 -3.917 1.00 97.31 259 ARG A CA 1
ATOM 1894 C C . ARG A 1 259 ? 16.840 -8.532 -3.060 1.00 97.31 259 ARG A C 1
ATOM 1896 O O . ARG A 1 259 ? 17.587 -7.678 -3.534 1.00 97.31 259 ARG A O 1
ATOM 1903 N N . GLY A 1 260 ? 16.442 -8.533 -1.795 1.00 97.12 260 GLY A N 1
ATOM 1904 C CA . GLY A 1 260 ? 16.918 -7.557 -0.827 1.00 97.12 260 GLY A CA 1
ATOM 1905 C C . GLY A 1 260 ? 16.201 -6.204 -0.868 1.00 97.12 260 GLY A C 1
ATOM 1906 O O . GLY A 1 260 ? 16.589 -5.298 -0.134 1.00 97.12 260 GLY A O 1
ATOM 1907 N N . ALA A 1 261 ? 15.198 -6.027 -1.730 1.00 96.81 261 ALA A N 1
ATOM 1908 C CA . ALA A 1 261 ? 14.574 -4.725 -1.928 1.00 96.81 261 ALA A CA 1
ATOM 1909 C C . ALA A 1 261 ? 13.625 -4.356 -0.777 1.00 96.81 261 ALA A C 1
ATOM 1911 O O . ALA A 1 261 ? 12.786 -5.153 -0.370 1.00 96.81 261 ALA A O 1
ATOM 1912 N N . ALA A 1 262 ? 13.705 -3.113 -0.298 1.00 96.81 262 ALA A N 1
ATOM 1913 C CA . ALA A 1 262 ? 12.734 -2.550 0.646 1.00 96.81 262 ALA A CA 1
ATOM 1914 C C . ALA A 1 262 ? 11.407 -2.162 -0.029 1.00 96.81 262 ALA A C 1
ATOM 1916 O O . ALA A 1 262 ? 10.347 -2.176 0.591 1.00 96.81 262 ALA A O 1
ATOM 1917 N N . VAL A 1 263 ? 11.480 -1.772 -1.301 1.00 95.62 263 VAL A N 1
ATOM 1918 C CA . VAL A 1 263 ? 10.379 -1.194 -2.076 1.00 95.62 263 VAL A CA 1
ATOM 1919 C C . VAL A 1 263 ? 10.485 -1.655 -3.527 1.00 95.62 263 VAL A C 1
ATOM 1921 O O . VAL A 1 263 ? 11.595 -1.804 -4.045 1.00 95.62 263 VAL A O 1
ATOM 1924 N N . ALA A 1 264 ? 9.353 -1.885 -4.188 1.00 95.38 264 ALA A N 1
ATOM 1925 C CA . ALA A 1 264 ? 9.318 -2.253 -5.603 1.00 95.38 264 ALA A CA 1
ATOM 1926 C C . ALA A 1 264 ? 7.987 -1.850 -6.261 1.00 95.38 264 ALA A C 1
ATOM 1928 O O . ALA A 1 264 ? 6.947 -1.938 -5.601 1.00 95.38 264 ALA A O 1
ATOM 1929 N N . PRO A 1 265 ? 7.971 -1.495 -7.564 1.00 94.12 265 PRO A N 1
ATOM 1930 C CA . PRO A 1 265 ? 6.729 -1.346 -8.315 1.00 94.12 265 PRO A CA 1
ATOM 1931 C C . PRO A 1 265 ? 5.920 -2.641 -8.243 1.00 94.12 265 PRO A C 1
ATOM 1933 O O . PRO A 1 265 ? 6.498 -3.725 -8.194 1.00 94.12 265 PRO A O 1
ATOM 1936 N N . VAL A 1 266 ? 4.595 -2.559 -8.239 1.00 96.69 266 VAL A N 1
ATOM 1937 C CA . VAL A 1 266 ? 3.738 -3.730 -8.014 1.00 96.69 266 VAL A CA 1
ATOM 1938 C C . VAL A 1 266 ? 2.531 -3.693 -8.934 1.00 96.69 266 VAL A C 1
ATOM 1940 O O . VAL A 1 266 ? 1.930 -2.639 -9.123 1.00 96.69 266 VAL A O 1
ATOM 1943 N N . ARG A 1 267 ? 2.160 -4.849 -9.499 1.00 97.19 267 ARG A N 1
ATOM 1944 C CA . ARG A 1 267 ? 0.864 -5.010 -10.167 1.00 97.19 267 ARG A CA 1
ATOM 1945 C C . ARG A 1 267 ? -0.151 -5.508 -9.145 1.00 97.19 267 ARG A C 1
ATOM 1947 O O . ARG A 1 267 ? 0.066 -6.556 -8.538 1.00 97.19 267 ARG A O 1
ATOM 1954 N N . VAL A 1 268 ? -1.237 -4.768 -8.961 1.00 97.75 268 VAL A N 1
ATOM 1955 C CA . VAL A 1 268 ? -2.307 -5.095 -8.014 1.00 97.75 268 VAL A CA 1
ATOM 1956 C C . VAL A 1 268 ? -3.596 -5.340 -8.778 1.00 97.75 268 VAL A C 1
ATOM 1958 O O . VAL A 1 268 ? -4.040 -4.492 -9.549 1.00 97.75 268 VAL A O 1
ATOM 1961 N N . VAL A 1 269 ? -4.196 -6.508 -8.568 1.00 97.31 269 VAL A N 1
ATOM 1962 C CA . VAL A 1 269 ? -5.419 -6.922 -9.264 1.00 97.31 269 VAL A CA 1
ATOM 1963 C C . VAL A 1 269 ? -6.465 -7.362 -8.250 1.00 97.31 269 VAL A C 1
ATOM 1965 O O . VAL A 1 269 ? -6.197 -8.245 -7.437 1.00 97.31 269 VAL A O 1
ATOM 1968 N N . ALA A 1 270 ? -7.663 -6.791 -8.322 1.00 96.25 270 ALA A N 1
ATOM 1969 C CA . ALA A 1 270 ? -8.830 -7.249 -7.580 1.00 96.25 270 ALA A CA 1
ATOM 1970 C C . ALA A 1 270 ? -9.604 -8.314 -8.364 1.00 96.25 270 ALA A C 1
ATOM 1972 O O . ALA A 1 270 ? -9.766 -8.225 -9.578 1.00 96.25 270 ALA A O 1
ATOM 1973 N N . THR A 1 271 ? -10.090 -9.343 -7.675 1.00 93.19 271 THR A N 1
ATOM 1974 C CA . THR A 1 271 ? -10.868 -10.434 -8.272 1.00 93.19 271 THR A CA 1
ATOM 1975 C C . THR A 1 271 ? -11.852 -11.024 -7.267 1.00 93.19 271 THR A C 1
ATOM 1977 O O . THR A 1 271 ? -11.650 -10.953 -6.061 1.00 93.19 271 THR A O 1
ATOM 1980 N N . THR A 1 272 ? -12.917 -11.651 -7.751 1.00 84.00 272 THR A N 1
ATOM 1981 C CA . THR A 1 272 ? -13.877 -12.408 -6.928 1.00 84.00 272 THR A CA 1
ATOM 1982 C C . THR A 1 272 ? -13.456 -13.844 -6.683 1.00 84.00 272 THR A C 1
ATOM 1984 O O . THR A 1 272 ? -14.044 -14.534 -5.851 1.00 84.00 272 THR A O 1
ATOM 1987 N N . ARG A 1 273 ? -12.438 -14.323 -7.403 1.00 70.44 273 ARG A N 1
ATOM 1988 C CA . ARG A 1 273 ? -11.906 -15.660 -7.187 1.00 70.44 273 ARG A CA 1
ATOM 1989 C C . ARG A 1 273 ? -11.208 -15.682 -5.834 1.00 70.44 273 ARG A C 1
ATOM 1991 O O . ARG A 1 273 ? -10.150 -15.076 -5.684 1.00 70.44 273 ARG A O 1
ATOM 1998 N N . SER A 1 274 ? -11.778 -16.407 -4.873 1.00 60.28 274 SER A N 1
ATOM 1999 C CA . SER A 1 274 ? -11.079 -16.669 -3.619 1.00 60.28 274 SER A CA 1
ATOM 2000 C C . SER A 1 274 ? -9.723 -17.309 -3.931 1.00 60.28 274 SER A C 1
ATOM 2002 O O . SER A 1 274 ? -9.677 -18.251 -4.738 1.00 60.28 274 SER A O 1
ATOM 2004 N N . PRO A 1 275 ? -8.621 -16.830 -3.329 1.00 54.88 275 PRO A N 1
ATOM 2005 C CA . PRO A 1 275 ? -7.357 -17.536 -3.404 1.00 54.88 275 PRO A CA 1
ATOM 2006 C C . PRO A 1 275 ? -7.614 -18.936 -2.851 1.00 54.88 275 PRO A C 1
ATOM 2008 O O . PRO A 1 275 ? -8.068 -19.095 -1.719 1.00 54.88 275 PRO A O 1
ATOM 2011 N N . SER A 1 276 ? -7.434 -19.955 -3.696 1.00 48.03 276 SER A N 1
ATOM 2012 C CA . SER A 1 276 ? -7.564 -21.343 -3.255 1.00 48.03 276 SER A CA 1
ATOM 2013 C C . SER A 1 276 ? -6.671 -21.505 -2.031 1.00 48.03 276 SER A C 1
ATOM 2015 O O . SER A 1 276 ? -5.499 -21.123 -2.131 1.00 48.03 276 SER A O 1
ATOM 2017 N N . PRO A 1 277 ? -7.155 -22.074 -0.909 1.00 48.38 277 PRO A N 1
ATOM 2018 C CA . PRO A 1 277 ? -6.255 -22.443 0.167 1.00 48.38 277 PRO A CA 1
ATOM 2019 C C . PRO A 1 277 ? -5.139 -23.271 -0.463 1.00 48.38 277 PRO A C 1
ATOM 2021 O O . PRO A 1 277 ? -5.397 -24.204 -1.235 1.00 48.38 277 PRO A O 1
ATOM 2024 N N . SER A 1 278 ? -3.892 -22.864 -0.222 1.00 51.34 278 SER A N 1
ATOM 2025 C CA . SER A 1 278 ? -2.759 -23.673 -0.634 1.00 51.34 278 SER A CA 1
ATOM 2026 C C . SER A 1 278 ? -2.964 -25.065 -0.036 1.00 51.34 278 SER A C 1
ATOM 2028 O O . SER A 1 278 ? -3.537 -25.229 1.046 1.00 51.34 278 SER A O 1
ATOM 2030 N N . ARG A 1 279 ? -2.517 -26.098 -0.743 1.00 45.03 279 ARG A N 1
ATOM 2031 C CA . ARG A 1 279 ? -2.682 -27.499 -0.329 1.00 45.03 279 ARG A CA 1
ATOM 2032 C C . ARG A 1 279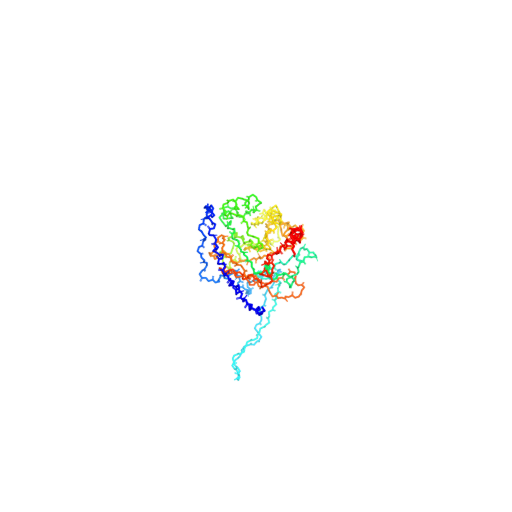 ? -2.148 -27.781 1.095 1.00 45.03 279 ARG A C 1
ATOM 2034 O O . ARG A 1 279 ? -2.523 -28.785 1.687 1.00 45.03 279 ARG A O 1
ATOM 2041 N N . ALA A 1 280 ? -1.331 -26.880 1.654 1.00 42.56 280 ALA A N 1
ATOM 2042 C CA . ALA A 1 280 ? -0.851 -26.902 3.034 1.00 42.56 280 ALA A CA 1
ATOM 2043 C C . ALA A 1 280 ? -1.943 -26.600 4.084 1.00 42.56 280 ALA A C 1
ATOM 2045 O O . ALA A 1 280 ? -1.980 -27.265 5.114 1.00 42.56 280 ALA A O 1
ATOM 2046 N N . ALA A 1 281 ? -2.876 -25.676 3.822 1.00 44.88 281 ALA A N 1
ATOM 2047 C CA . ALA A 1 281 ? -3.973 -25.373 4.753 1.00 44.88 281 ALA A CA 1
ATOM 2048 C C . ALA A 1 281 ? -5.020 -26.502 4.806 1.00 44.88 281 ALA A C 1
ATOM 2050 O O . ALA A 1 281 ? -5.581 -26.788 5.861 1.00 44.88 281 ALA A O 1
ATOM 2051 N N . ALA A 1 282 ? -5.228 -27.207 3.689 1.00 44.38 282 ALA A N 1
ATOM 2052 C CA . ALA A 1 282 ? -6.104 -28.378 3.639 1.00 44.38 282 ALA A CA 1
ATOM 2053 C C . ALA A 1 282 ? -5.552 -29.578 4.4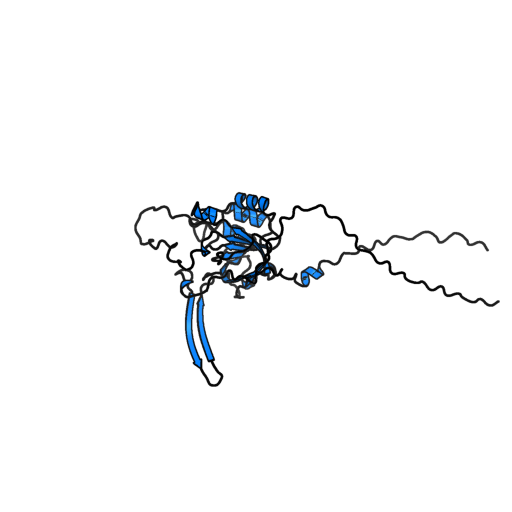37 1.00 44.38 282 ALA A C 1
ATOM 2055 O O . ALA A 1 282 ? -6.325 -30.410 4.900 1.00 44.38 282 ALA A O 1
ATOM 2056 N N . ALA A 1 283 ? -4.230 -29.663 4.628 1.00 43.81 283 ALA A N 1
ATOM 2057 C CA . ALA A 1 283 ? -3.594 -30.756 5.367 1.00 43.81 283 ALA A CA 1
ATOM 2058 C C . ALA A 1 283 ? -3.670 -30.593 6.899 1.00 43.81 283 ALA A C 1
ATOM 2060 O O . ALA A 1 283 ? -3.540 -31.579 7.620 1.00 43.81 283 ALA A O 1
ATOM 2061 N N . ALA A 1 284 ? -3.907 -29.376 7.405 1.00 45.62 284 ALA A N 1
ATOM 2062 C CA . ALA A 1 284 ? -4.003 -29.100 8.842 1.00 45.62 284 ALA A CA 1
ATOM 2063 C C . ALA A 1 284 ? -5.375 -29.459 9.451 1.00 45.62 284 ALA A C 1
ATOM 2065 O O . ALA A 1 284 ? -5.523 -29.480 10.671 1.00 45.62 284 ALA A O 1
ATOM 2066 N N . VAL A 1 285 ? -6.374 -29.776 8.619 1.00 46.22 285 VAL A N 1
ATOM 2067 C CA . VAL A 1 285 ? -7.719 -30.181 9.054 1.00 46.22 285 VAL A CA 1
ATOM 2068 C C . VAL A 1 285 ? -7.877 -31.694 8.889 1.00 46.22 285 VAL A C 1
ATOM 2070 O O . VAL A 1 285 ? -8.662 -32.181 8.082 1.00 46.22 285 VAL A O 1
ATOM 2073 N N . LEU A 1 286 ? -7.109 -32.462 9.658 1.00 39.03 286 LEU A N 1
ATOM 2074 C CA . LEU A 1 286 ? -7.452 -33.851 9.963 1.00 39.03 286 LEU A CA 1
ATOM 2075 C C . LEU A 1 286 ? -7.929 -33.884 11.419 1.00 39.03 286 LEU A C 1
ATOM 2077 O O . LEU A 1 286 ? -7.168 -33.490 12.305 1.00 39.03 286 LEU A O 1
ATOM 2081 N N . PRO A 1 287 ? -9.174 -34.306 11.707 1.00 39.56 287 PRO A N 1
ATOM 2082 C CA . PRO A 1 287 ? -9.628 -34.417 13.083 1.00 39.56 287 PRO A CA 1
ATOM 2083 C C . PRO A 1 287 ? -8.768 -35.460 13.802 1.00 39.56 287 PRO A C 1
ATOM 2085 O O . PRO A 1 287 ? -8.657 -36.609 13.369 1.00 39.56 287 PRO A O 1
ATOM 2088 N N . SER A 1 288 ? -8.140 -35.051 14.906 1.00 39.75 288 SER A N 1
ATOM 2089 C CA . SER A 1 288 ? -7.453 -35.974 15.801 1.00 39.75 288 SER A CA 1
ATOM 2090 C C . SER A 1 288 ? -8.497 -36.880 16.447 1.00 39.75 288 SER A C 1
ATOM 2092 O O . SER A 1 288 ? -9.178 -36.525 17.408 1.00 39.75 288 SER A O 1
ATOM 2094 N N . THR A 1 289 ? -8.663 -38.075 15.889 1.00 38.53 289 THR A N 1
ATOM 2095 C CA . THR A 1 289 ? -9.466 -39.119 16.520 1.00 38.53 289 THR A CA 1
ATOM 2096 C C . THR A 1 289 ? -8.708 -39.571 17.767 1.00 38.53 289 THR A C 1
ATOM 2098 O O . THR A 1 289 ? -7.822 -40.420 17.696 1.00 38.53 289 THR A O 1
ATOM 2101 N N . LYS A 1 290 ? -9.002 -38.966 18.923 1.00 37.81 290 LYS A N 1
ATOM 2102 C CA . LYS A 1 290 ? -8.592 -39.509 20.221 1.00 37.81 290 LYS A CA 1
ATOM 2103 C C . LYS A 1 290 ? -9.298 -40.853 20.392 1.00 37.81 290 LYS A C 1
ATOM 2105 O O . LYS A 1 290 ? -10.472 -40.910 20.741 1.00 37.81 290 LYS A O 1
ATOM 2110 N N . MET A 1 291 ? -8.584 -41.931 20.091 1.00 35.25 291 MET A N 1
ATOM 2111 C CA . MET A 1 291 ? -9.032 -43.297 20.319 1.00 35.25 291 MET A CA 1
ATOM 2112 C C . MET A 1 291 ? -9.022 -43.544 21.833 1.00 35.25 291 MET A C 1
ATOM 2114 O O . MET A 1 291 ? -7.965 -43.656 22.451 1.00 35.25 291 MET A O 1
ATOM 2118 N N . ALA A 1 292 ? -10.205 -43.544 22.446 1.00 37.44 292 ALA A N 1
ATOM 2119 C CA . ALA A 1 292 ? -10.382 -43.924 23.838 1.00 37.44 292 ALA A CA 1
ATOM 2120 C C . ALA A 1 292 ? -10.114 -45.430 23.975 1.00 37.44 292 ALA A C 1
ATOM 2122 O O . ALA A 1 292 ? -10.906 -46.256 23.525 1.00 37.44 292 ALA A O 1
ATOM 2123 N N . ILE A 1 293 ? -8.984 -45.790 24.583 1.00 41.22 293 ILE A N 1
ATOM 2124 C CA . ILE A 1 293 ? -8.713 -47.161 25.023 1.00 41.22 293 ILE A CA 1
ATOM 2125 C C . ILE A 1 293 ? -9.514 -47.367 26.312 1.00 41.22 293 ILE A C 1
ATOM 2127 O O . ILE A 1 293 ? -9.083 -46.992 27.399 1.00 41.22 293 ILE A O 1
ATOM 2131 N N . GLY A 1 294 ? -10.731 -47.889 26.162 1.00 32.84 294 GLY A N 1
ATOM 2132 C CA . GLY A 1 294 ? -11.589 -48.324 27.258 1.00 32.84 294 GLY A CA 1
ATOM 2133 C C . GLY A 1 294 ? -11.333 -49.791 27.589 1.00 32.84 294 GLY A C 1
ATOM 2134 O O . GLY A 1 294 ? -11.620 -50.679 26.791 1.00 32.84 294 GLY A O 1
ATOM 2135 N N . THR A 1 295 ? -10.787 -50.021 28.776 1.00 40.16 295 THR A N 1
ATOM 2136 C CA . THR A 1 295 ? -10.601 -51.300 29.463 1.00 40.16 295 THR A CA 1
ATOM 2137 C C . THR A 1 295 ? -11.867 -52.169 29.437 1.00 40.16 295 THR A C 1
ATOM 2139 O O . THR A 1 295 ? -12.864 -51.819 30.062 1.00 40.16 295 THR A O 1
ATOM 2142 N N . VAL A 1 296 ? -11.819 -53.340 28.790 1.00 36.06 296 VAL A N 1
ATOM 2143 C CA . VAL A 1 296 ? -12.783 -54.434 29.016 1.00 36.06 296 VAL A CA 1
ATOM 2144 C C . VAL A 1 296 ? -12.059 -55.534 29.785 1.00 36.06 296 VAL A C 1
ATOM 2146 O O . VAL A 1 296 ? -11.519 -56.481 29.221 1.00 36.06 296 VAL A O 1
ATOM 2149 N N . LEU A 1 297 ? -12.015 -55.361 31.104 1.00 36.97 297 LEU A N 1
ATOM 2150 C CA . LEU A 1 297 ? -11.640 -56.382 32.074 1.00 36.97 297 LEU A CA 1
ATOM 2151 C C . LEU A 1 297 ? -12.880 -56.643 32.934 1.00 36.97 297 LEU A C 1
ATOM 2153 O O . LEU A 1 297 ? -13.134 -55.884 33.860 1.00 36.97 297 LEU A O 1
ATOM 2157 N N . CYS A 1 298 ? -13.682 -57.640 32.552 1.00 34.06 298 CYS A N 1
ATOM 2158 C CA . CYS A 1 298 ? -14.585 -58.440 33.398 1.00 34.06 298 CYS A CA 1
ATOM 2159 C C . CYS A 1 298 ? -15.671 -59.070 32.526 1.00 34.06 298 CYS A C 1
ATOM 2161 O O . CYS A 1 298 ? -16.626 -58.398 32.156 1.00 34.06 298 CYS A O 1
ATOM 2163 N N . LEU A 1 299 ? -15.497 -60.353 32.205 1.00 34.66 299 LEU A N 1
ATOM 2164 C CA . LEU A 1 299 ? -16.522 -61.413 32.178 1.00 34.66 299 LEU A CA 1
ATOM 2165 C C . LEU A 1 299 ? -15.889 -62.678 31.570 1.00 34.66 299 LEU A C 1
ATOM 2167 O O . LEU A 1 299 ? -16.336 -63.240 30.578 1.00 34.66 299 LEU A O 1
ATOM 2171 N N . TYR A 1 300 ? -14.794 -63.117 32.181 1.00 35.97 300 TYR A N 1
ATOM 2172 C CA . TYR A 1 300 ? -14.378 -64.513 32.165 1.00 35.97 300 TYR A CA 1
ATOM 2173 C C . TYR A 1 300 ? -14.373 -64.915 33.635 1.00 35.97 300 TYR A C 1
ATOM 2175 O O . TYR A 1 300 ? -13.807 -64.174 34.433 1.00 35.97 300 TYR A O 1
ATOM 2183 N N . LEU A 1 301 ? -15.014 -66.040 33.963 1.00 39.50 301 LEU A N 1
ATOM 2184 C CA . LEU A 1 301 ? -15.255 -66.620 35.299 1.00 39.50 301 LEU A CA 1
ATOM 2185 C C . LEU A 1 301 ? -16.709 -66.565 35.798 1.00 39.50 301 LEU A C 1
ATOM 2187 O O . LEU A 1 301 ? -16.952 -66.214 36.945 1.00 39.50 301 LEU A O 1
ATOM 2191 N N . VAL A 1 302 ? -17.663 -67.050 34.998 1.00 39.97 302 VAL A N 1
ATOM 2192 C CA . VAL A 1 302 ? -18.759 -67.872 35.542 1.00 39.97 302 VAL A CA 1
ATOM 2193 C C . VAL A 1 302 ? -18.998 -69.038 34.574 1.00 39.97 302 VAL A C 1
ATOM 2195 O O . VAL A 1 302 ? -19.101 -68.830 33.372 1.00 39.97 302 VAL A O 1
ATOM 2198 N N . GLN A 1 303 ? -19.076 -70.252 35.131 1.00 33.59 303 GLN A N 1
ATOM 2199 C CA . GLN A 1 303 ? -19.397 -71.548 34.499 1.00 33.59 303 GLN A CA 1
ATOM 2200 C C . GLN A 1 303 ? -18.234 -72.403 33.956 1.00 33.59 303 GLN A C 1
ATOM 2202 O O . GLN A 1 303 ? -18.205 -72.815 32.802 1.00 33.59 303 GLN A O 1
ATOM 2207 N N . ARG A 1 304 ? -17.333 -72.806 34.865 1.00 39.28 304 ARG A N 1
ATOM 2208 C CA . ARG A 1 304 ? -16.916 -74.218 34.950 1.00 39.28 304 ARG A CA 1
ATOM 2209 C C . ARG A 1 304 ? -17.835 -74.920 35.954 1.00 39.28 304 ARG A C 1
ATOM 2211 O O . ARG A 1 304 ? -17.618 -74.759 37.148 1.00 39.28 304 ARG A O 1
ATOM 2218 N N . GLN A 1 305 ? -18.832 -75.660 35.474 1.00 39.97 305 GLN A N 1
ATOM 2219 C CA . GLN A 1 305 ? -19.408 -76.841 36.134 1.00 39.97 305 GLN A CA 1
ATOM 2220 C C . GLN A 1 305 ? -20.083 -77.700 35.059 1.00 39.97 305 GLN A C 1
ATOM 2222 O O . GLN A 1 305 ? -21.181 -77.368 34.616 1.00 39.97 305 GLN A O 1
ATOM 2227 N N . SER A 1 306 ? -19.364 -78.733 34.612 1.00 36.62 306 SER A N 1
ATOM 2228 C CA . SER A 1 306 ? -19.773 -80.019 34.006 1.00 36.62 306 SER A CA 1
ATOM 2229 C C . SER A 1 306 ? -18.531 -80.615 33.353 1.00 36.62 306 SER A C 1
ATOM 2231 O O . SER A 1 306 ? -18.119 -80.076 32.302 1.00 36.62 306 SER A O 1
#

Sequence (306 aa):
MLVKWALLGLSLGLLRVEAGRGRGSPSTTTPAPPPLPGPVDLTLALDRNASSPEQPFTVTKNASAWGEFGWTSTQTSCSSGQAGTHMQAPYHLNEHGWKVDEVPLERLLVAAVLLDVSAEVAANGSFLLTADHLIAWEKKHGGLPDNSVLLINFGTSAHGGARGASRNPSVTTTATPRTTPLNPGLSQGAAVHLTTLGRVVGVGVDLPALDAVGTPRGRGEPAARALMAENVYALLNLDLSRELPAKGFSLLVLPPKVRGAAVAPVRVVATTRSPSPSRAAAAAVLPSTKMAIGTVLCLYLVQRQS

Radius of gyration: 29.53 Å; chains: 1; bounding box: 48×122×77 Å

InterPro domains:
  IPR007325 Kynurenine formamidase/cyclase-like [PF04199] (40-212)
  IPR037175 Kynurenine formamidase superfamily [G3DSA:3.50.30.50] (39-272)
  IPR037175 Kynurenine formamidase superfamily [SSF102198] (40-271)

Organism: Thrips palmi (NCBI:txid161013)

pLDDT: mean 75.3, std 25.44, range [29.34, 98.81]

Foldseek 3Di:
DDDDDDDDDDDDDDDDDDDDDPPDDDDPDPPDPDFDPFKDWFFDDQDCLLDDPVWGKDKAWPDWDQDPVGTDTDIDMDTDLLRGWKKFWLCNQDVPTDAPLRPDQLLQKFFEFEDECLVVCVVPQAAEDALVNVVVVCVVPNDAAASYEYEYENPPLVVPPPPVPPPPVPPPDDDDPDPDRWGYAYDLNNLLSVVVVVRHQEYEYLASARDIPPADPPPGSNSSNSCSVSRYMYIYNTNPVDDDDRGQKIKRWAFPSDPPHSMHRTTIIIGNDRDPPDVVVVVVPDPPPPPDPDDDPDDDDDDPDD